Protein AF-A0A5C4VZ49-F1 (afdb_monomer_lite)

Radius of gyration: 21.45 Å; chains: 1; bounding box: 49×38×71 Å

pLDDT: mean 89.93, std 11.18, range [41.44, 98.06]

Sequence (184 aa):
MAEVAPAAPRGTGVGQLAARGAAAVPFAAVAASATVGTTAYRVREAQASHWLLARLTDDALPFFANAPTLYVRLPDDGPLGLVITAACTSSYVTAGAAAVTALLLLFSRLSVGRLLAAGTVVIVGFALINVLRVVGIALATIRWDVDPGYDAAHEWGGTYVTMIAASVAAVAYLRIAGFRRERG

Foldseek 3Di:
DDPPPDDPPPDPDPVLLVVLLVLLVVLQVLLVCLVPVVQLQLLVLLVLLLVVLVVVDPQFDDRDSRFSWTWGQAPPPGIDIDHCDPLLGCSNVLNVLSVVLSCCSNPPPFDSVLSSVLSVCLNVLSSVLSSVLVNCLVVQCNVVNCVPRNVCSVPPVVVVSVVVSVVVSVVSSCVSSPVDDDDD

Secondary structure (DSSP, 8-state):
----PPPPP----HHHHHHHHHHHHHHHHHHHHHHH-HHHHHHHHHHHHHHHHHHH-TTBPPP-TT-SEEEEEETTTEEEEEE--TTS-SHHHHHHHHHHHHHHHHH--S-HHHHHHHHHHHHHHHHHHHHHHHHHHHHHHHHHIIIIIIHIIIIIIHHHHHHHHHHHHHHHHHHHHT------

InterPro domains:
  IPR026392 Exosortase/Archaeosortase domain [TIGR04178] (84-176)

Structure (mmCIF, N/CA/C/O backbone):
data_AF-A0A5C4VZ49-F1
#
_entry.id   AF-A0A5C4VZ49-F1
#
loop_
_atom_site.group_PDB
_atom_site.id
_atom_site.type_symbol
_atom_site.label_atom_id
_atom_site.label_alt_id
_atom_site.label_comp_id
_atom_site.label_asym_id
_atom_site.label_entity_id
_atom_site.label_seq_id
_atom_site.pdbx_PDB_ins_code
_atom_site.Cartn_x
_atom_site.Cartn_y
_atom_site.Cartn_z
_atom_site.occupancy
_atom_site.B_iso_or_equiv
_atom_site.auth_seq_id
_atom_site.auth_comp_id
_atom_site.auth_asym_id
_atom_site.auth_atom_id
_atom_site.pdbx_PDB_model_num
ATOM 1 N N . MET A 1 1 ? -27.033 -24.960 44.943 1.00 54.50 1 MET A N 1
ATOM 2 C CA . MET A 1 1 ? -27.329 -23.780 44.103 1.00 54.50 1 MET A CA 1
ATOM 3 C C . MET A 1 1 ? -26.115 -22.874 44.192 1.00 54.50 1 MET A C 1
ATOM 5 O O . MET A 1 1 ? -25.842 -22.386 45.276 1.00 54.50 1 MET A O 1
ATOM 9 N N . ALA A 1 2 ? -25.313 -22.783 43.128 1.00 54.72 2 ALA A N 1
ATOM 10 C CA . ALA A 1 2 ? -24.127 -21.930 43.119 1.00 54.72 2 ALA A CA 1
ATOM 11 C C . ALA A 1 2 ? -24.555 -20.498 42.780 1.00 54.72 2 ALA A C 1
ATOM 13 O O . ALA A 1 2 ? -25.179 -20.265 41.745 1.00 54.72 2 ALA A O 1
ATOM 14 N N . GLU A 1 3 ? -24.262 -19.575 43.686 1.00 61.69 3 GLU A N 1
ATOM 15 C CA . GLU A 1 3 ? -24.498 -18.145 43.538 1.00 61.69 3 GLU A CA 1
ATOM 16 C C . GLU A 1 3 ? -23.636 -17.618 42.384 1.00 61.69 3 GLU A C 1
ATOM 18 O O . GLU A 1 3 ? -22.406 -17.587 42.453 1.00 61.69 3 GLU A O 1
ATOM 23 N N . VAL A 1 4 ? -24.284 -17.285 41.267 1.00 64.38 4 VAL A N 1
ATOM 24 C CA . VAL A 1 4 ? -23.627 -16.669 40.114 1.00 64.38 4 VAL A CA 1
ATOM 25 C C . VAL A 1 4 ? -23.307 -15.233 40.505 1.00 64.38 4 VAL A C 1
ATOM 27 O O . VAL A 1 4 ? -24.187 -14.373 40.500 1.00 64.38 4 VAL A O 1
ATOM 30 N N . ALA A 1 5 ? -22.051 -14.986 40.875 1.00 62.53 5 ALA A N 1
ATOM 31 C CA . ALA A 1 5 ? -21.573 -13.646 41.176 1.00 62.53 5 ALA A CA 1
ATOM 32 C C . ALA A 1 5 ? -21.859 -12.706 39.983 1.00 62.53 5 ALA A C 1
ATOM 34 O O . ALA A 1 5 ? -21.576 -13.070 38.834 1.00 62.53 5 ALA A O 1
ATOM 35 N N . PRO A 1 6 ? -22.415 -11.505 40.220 1.00 60.94 6 PRO A N 1
ATOM 36 C CA . PRO A 1 6 ? -22.729 -10.568 39.154 1.00 60.94 6 PRO A CA 1
ATOM 37 C C . PRO A 1 6 ? -21.447 -10.161 38.424 1.00 60.94 6 PRO A C 1
ATOM 39 O O . PRO A 1 6 ? -20.465 -9.733 39.034 1.00 60.94 6 PRO A O 1
ATOM 42 N N . ALA A 1 7 ? -21.452 -10.311 37.098 1.00 58.94 7 ALA A N 1
ATOM 43 C CA . ALA A 1 7 ? -20.349 -9.886 36.250 1.00 58.94 7 ALA A CA 1
ATOM 44 C C . ALA A 1 7 ? -20.077 -8.392 36.477 1.00 58.94 7 ALA A C 1
ATOM 46 O O . ALA A 1 7 ? -20.965 -7.560 36.281 1.00 58.94 7 ALA A O 1
ATOM 47 N N . ALA A 1 8 ? -18.851 -8.062 36.893 1.00 51.97 8 ALA A N 1
ATOM 48 C CA . ALA A 1 8 ? -18.442 -6.689 37.151 1.00 51.97 8 ALA A CA 1
ATOM 49 C C . ALA A 1 8 ? -18.766 -5.786 35.942 1.00 51.97 8 ALA A C 1
ATOM 51 O O . ALA A 1 8 ? -18.519 -6.184 34.793 1.00 51.97 8 ALA A O 1
ATOM 52 N N . PRO A 1 9 ? -19.305 -4.574 36.165 1.00 53.66 9 PRO A N 1
ATOM 53 C CA . PRO A 1 9 ? -19.624 -3.654 35.086 1.00 53.66 9 PRO A CA 1
ATOM 54 C C . PRO A 1 9 ? -18.346 -3.343 34.303 1.00 53.66 9 PRO A C 1
ATOM 56 O O . PRO A 1 9 ? -17.372 -2.824 34.846 1.00 53.66 9 PRO A O 1
ATOM 59 N N . ARG A 1 10 ? -18.331 -3.681 33.007 1.00 60.72 10 ARG A N 1
ATOM 60 C CA . ARG A 1 10 ? -17.258 -3.270 32.093 1.00 60.72 10 ARG A CA 1
ATOM 61 C C . ARG A 1 10 ? -17.311 -1.750 31.999 1.00 60.72 10 ARG A C 1
ATOM 63 O O . ARG A 1 10 ? -18.168 -1.214 31.303 1.00 60.72 10 ARG A O 1
ATOM 70 N N . GLY A 1 11 ? -16.451 -1.082 32.762 1.00 52.97 11 GLY A N 1
ATOM 71 C CA . GLY A 1 11 ? -16.488 0.361 32.942 1.00 52.97 11 GLY A CA 1
ATOM 72 C C . GLY A 1 11 ? -16.417 1.099 31.612 1.00 52.97 11 GLY A C 1
ATOM 73 O O . GLY A 1 11 ? -15.367 1.141 30.982 1.0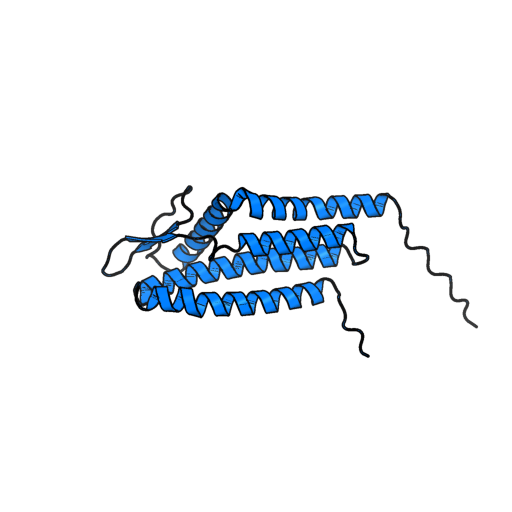0 52.97 11 GLY A O 1
ATOM 74 N N . THR A 1 12 ? -17.518 1.737 31.225 1.00 60.75 12 THR A N 1
ATOM 75 C CA . THR A 1 12 ? -17.599 2.739 30.154 1.00 60.75 12 THR A CA 1
ATOM 76 C C . THR A 1 12 ? -16.990 4.063 30.628 1.00 60.75 12 THR A C 1
ATOM 78 O O . THR A 1 12 ? -17.625 5.114 30.580 1.00 60.75 12 THR A O 1
ATOM 81 N N . GLY A 1 13 ? -15.782 4.006 31.190 1.00 73.75 13 GLY A N 1
ATOM 82 C CA . GLY A 1 13 ? -15.109 5.162 31.766 1.00 73.75 13 GLY A CA 1
ATOM 83 C C . GLY A 1 13 ? -14.518 6.057 30.682 1.00 73.75 13 GLY A C 1
ATOM 84 O O . GLY A 1 13 ? -14.045 5.571 29.654 1.00 73.75 13 GLY A O 1
ATOM 85 N N . VAL A 1 14 ? -14.466 7.363 30.947 1.00 76.62 14 VAL A N 1
ATOM 86 C CA . VAL A 1 14 ? -13.774 8.365 30.112 1.00 76.62 14 VAL A CA 1
ATOM 87 C C . VAL A 1 14 ? -12.357 7.908 29.724 1.00 76.62 14 VAL A C 1
ATOM 89 O O . VAL A 1 14 ? -11.931 8.120 28.592 1.00 76.62 14 VAL A O 1
ATOM 92 N N . GLY A 1 15 ? -11.660 7.182 30.608 1.00 81.25 15 GLY A N 1
ATOM 93 C CA . GLY A 1 15 ? -10.347 6.594 30.320 1.00 81.25 15 GLY A CA 1
ATOM 94 C C . GLY A 1 15 ? -10.341 5.555 29.189 1.00 81.25 15 GLY A C 1
ATOM 95 O O . GLY A 1 15 ? -9.395 5.509 28.407 1.00 81.25 15 GLY A O 1
ATOM 96 N N . GLN A 1 16 ? -11.405 4.759 29.033 1.00 83.31 16 GLN A N 1
ATOM 97 C CA . GLN A 1 16 ? -11.514 3.800 27.930 1.00 83.31 16 GLN A CA 1
ATOM 98 C C . GLN A 1 16 ? -11.736 4.517 26.593 1.00 83.31 16 GLN A C 1
ATOM 100 O O . GLN A 1 16 ? -11.149 4.126 25.586 1.00 83.31 16 GLN A O 1
ATOM 105 N N . LEU A 1 17 ? -12.546 5.578 26.582 1.00 85.06 17 LEU A N 1
ATOM 106 C CA . LEU A 1 17 ? -12.742 6.413 25.395 1.00 85.06 17 LEU A CA 1
ATOM 107 C C . LEU A 1 17 ? -11.447 7.133 25.003 1.00 85.06 17 LEU A C 1
ATOM 109 O O . LEU A 1 17 ? -11.073 7.102 23.834 1.00 85.06 17 LEU A O 1
ATOM 113 N N . ALA A 1 18 ? -10.720 7.693 25.975 1.00 88.94 18 ALA A N 1
ATOM 114 C CA . ALA A 1 18 ? -9.428 8.335 25.741 1.00 88.94 18 ALA A CA 1
ATOM 115 C C . ALA A 1 18 ? -8.396 7.358 25.151 1.00 88.94 18 ALA A C 1
ATOM 117 O O . ALA A 1 18 ? -7.750 7.675 24.153 1.00 88.94 18 ALA A O 1
ATOM 118 N N . ALA A 1 19 ? -8.289 6.142 25.698 1.00 90.06 19 ALA A N 1
ATOM 119 C CA . ALA A 1 19 ? -7.375 5.119 25.186 1.00 90.06 19 ALA A CA 1
ATOM 120 C C . ALA A 1 19 ? -7.726 4.676 23.754 1.00 90.06 19 ALA A C 1
ATOM 122 O O . ALA A 1 19 ? -6.840 4.505 22.915 1.00 90.06 19 ALA A O 1
ATOM 123 N N . ARG A 1 20 ? -9.020 4.518 23.446 1.00 93.75 20 ARG A N 1
ATOM 124 C CA . ARG A 1 20 ? -9.491 4.177 22.093 1.00 93.75 20 ARG A CA 1
ATOM 125 C C . ARG A 1 20 ? -9.254 5.314 21.103 1.00 93.75 20 ARG A C 1
ATOM 127 O O . ARG A 1 20 ? -8.813 5.052 19.988 1.00 93.75 20 ARG A O 1
ATOM 134 N N . GLY A 1 21 ? -9.487 6.556 21.524 1.00 94.06 21 GLY A N 1
ATOM 135 C CA . GLY A 1 21 ? -9.162 7.752 20.751 1.00 94.06 21 GLY A CA 1
ATOM 136 C C . GLY A 1 21 ? -7.676 7.817 20.414 1.00 94.06 21 GLY A C 1
ATOM 137 O O . GLY A 1 21 ? -7.323 7.903 19.242 1.00 94.06 21 GLY A O 1
ATOM 138 N N . ALA A 1 22 ? -6.807 7.661 21.415 1.00 94.75 22 ALA A N 1
ATOM 139 C CA . ALA A 1 22 ? -5.358 7.631 21.221 1.00 94.75 22 ALA A CA 1
ATOM 140 C C . ALA A 1 22 ? -4.918 6.519 20.251 1.00 94.75 22 ALA A C 1
ATOM 142 O O . ALA A 1 22 ? -4.084 6.757 19.381 1.00 94.75 22 ALA A O 1
ATOM 143 N N . ALA A 1 23 ? -5.519 5.328 20.338 1.00 95.50 23 ALA A N 1
ATOM 144 C CA . ALA A 1 23 ? -5.249 4.225 19.415 1.00 95.50 23 ALA A CA 1
ATOM 145 C C . ALA A 1 23 ? -5.738 4.491 17.976 1.00 95.50 23 ALA A C 1
ATOM 147 O O . ALA A 1 23 ? -5.165 3.953 17.029 1.00 95.50 23 ALA A O 1
ATOM 148 N N . ALA A 1 24 ? -6.782 5.306 17.790 1.00 96.50 24 ALA A N 1
ATOM 149 C CA . ALA A 1 24 ? -7.330 5.646 16.476 1.00 96.50 24 ALA A CA 1
ATOM 150 C C . ALA A 1 24 ? -6.502 6.707 15.732 1.00 96.50 24 ALA A C 1
ATOM 152 O O . ALA A 1 24 ? -6.429 6.661 14.504 1.00 96.50 24 ALA A O 1
ATOM 153 N N . VAL A 1 25 ? -5.848 7.626 16.455 1.00 97.62 25 VAL A N 1
ATOM 154 C CA . VAL A 1 25 ? -5.007 8.701 15.889 1.00 97.62 25 VAL A CA 1
ATOM 155 C C . VAL A 1 25 ? -4.002 8.209 14.836 1.00 97.62 25 VAL A C 1
ATOM 157 O O . VAL A 1 25 ? -4.014 8.767 13.738 1.00 97.62 25 VAL A O 1
ATOM 160 N N . PRO A 1 26 ? -3.159 7.182 15.079 1.00 97.62 26 PRO A N 1
ATOM 161 C CA . PRO A 1 26 ? -2.199 6.734 14.069 1.00 97.62 26 PRO A CA 1
ATOM 162 C C . PRO A 1 26 ? -2.881 6.232 12.791 1.00 97.62 26 PRO A C 1
ATOM 164 O O . PRO A 1 26 ? -2.423 6.538 11.694 1.00 97.62 26 PRO A O 1
ATOM 167 N N . PHE A 1 27 ? -4.011 5.529 12.902 1.00 97.88 27 PHE A N 1
ATOM 168 C CA . PHE A 1 27 ? -4.767 5.074 11.733 1.00 97.88 27 PHE A CA 1
ATOM 169 C C . PHE A 1 27 ? -5.428 6.237 10.986 1.00 97.88 27 PHE A C 1
ATOM 171 O O . PHE A 1 27 ? -5.393 6.270 9.759 1.00 97.88 27 PHE A O 1
ATOM 178 N N . ALA A 1 28 ? -5.961 7.232 11.696 1.00 97.19 28 ALA A N 1
ATOM 179 C CA . ALA A 1 28 ? -6.484 8.446 11.075 1.00 97.19 28 ALA A CA 1
ATOM 180 C C . ALA A 1 28 ? -5.382 9.225 10.330 1.00 97.19 28 ALA A C 1
ATOM 182 O O . ALA A 1 28 ? -5.593 9.673 9.203 1.00 97.19 28 ALA A O 1
ATOM 183 N N . ALA A 1 29 ? -4.185 9.322 10.913 1.00 96.69 29 ALA A N 1
ATOM 184 C CA . ALA A 1 29 ? -3.029 9.951 10.279 1.00 96.69 29 ALA A CA 1
ATOM 185 C C . ALA A 1 29 ? -2.566 9.185 9.027 1.00 96.69 29 ALA A C 1
ATOM 187 O O . ALA A 1 29 ? -2.290 9.797 7.992 1.00 96.69 29 ALA A O 1
ATOM 188 N N . VAL A 1 30 ? -2.533 7.848 9.074 1.00 96.44 30 VAL A N 1
ATOM 189 C CA . VAL A 1 30 ? -2.255 7.012 7.894 1.00 96.44 30 VAL A CA 1
ATOM 190 C C . VAL A 1 30 ? -3.308 7.245 6.810 1.00 96.44 30 VAL A C 1
ATOM 192 O O . VAL A 1 30 ? -2.941 7.482 5.663 1.00 96.44 30 VAL A O 1
ATOM 195 N N . ALA A 1 31 ? -4.595 7.270 7.162 1.00 96.56 31 ALA A N 1
ATOM 196 C CA . ALA A 1 31 ? -5.669 7.517 6.203 1.00 96.56 31 ALA A CA 1
ATOM 197 C C . ALA A 1 31 ? -5.538 8.884 5.512 1.00 96.56 31 ALA A C 1
ATOM 199 O O . ALA A 1 31 ? -5.586 8.974 4.283 1.00 96.56 31 ALA A O 1
ATOM 200 N N . ALA A 1 32 ? -5.308 9.942 6.293 1.00 95.25 32 ALA A N 1
ATOM 201 C CA . ALA A 1 32 ? -5.123 11.293 5.772 1.00 95.25 32 ALA A CA 1
ATOM 202 C C . ALA A 1 32 ? -3.873 11.398 4.886 1.00 95.25 32 ALA A C 1
ATOM 204 O O . ALA A 1 32 ? -3.942 11.914 3.770 1.00 95.25 32 ALA A O 1
ATOM 205 N N . SER A 1 33 ? -2.738 10.861 5.346 1.00 93.12 33 SER A N 1
ATOM 206 C CA . SER A 1 33 ? -1.477 10.916 4.598 1.00 93.12 33 SER A CA 1
ATOM 207 C C . SER A 1 33 ? -1.532 10.135 3.283 1.00 93.12 33 SER A C 1
ATOM 209 O O . SER A 1 33 ? -1.022 10.624 2.278 1.00 93.12 33 SER A O 1
ATOM 211 N N . ALA A 1 34 ? -2.194 8.976 3.251 1.00 92.62 34 ALA A N 1
ATOM 212 C CA . ALA A 1 34 ? -2.384 8.199 2.029 1.00 92.62 34 ALA A CA 1
ATOM 213 C C . ALA A 1 34 ? -3.331 8.890 1.026 1.00 92.62 34 ALA A C 1
ATOM 215 O O . ALA A 1 34 ? -3.161 8.723 -0.179 1.00 92.62 34 ALA A O 1
ATOM 216 N N . THR A 1 35 ? -4.274 9.709 1.508 1.00 90.75 35 THR A N 1
ATOM 217 C CA . THR A 1 35 ? -5.242 10.438 0.665 1.00 90.75 35 THR A CA 1
ATOM 218 C C . THR A 1 35 ? -4.678 11.743 0.098 1.00 90.75 35 THR A C 1
ATOM 220 O O . THR A 1 35 ? -4.881 12.042 -1.074 1.00 90.75 35 THR A O 1
ATOM 223 N N . VAL A 1 36 ? -3.972 12.537 0.909 1.00 89.00 36 VAL A N 1
ATOM 224 C CA . VAL A 1 36 ? -3.437 13.849 0.490 1.00 89.00 36 VAL A CA 1
ATOM 225 C C . VAL A 1 36 ? -2.050 13.708 -0.139 1.00 89.00 36 VAL A C 1
ATOM 227 O O . VAL A 1 36 ? -1.715 14.388 -1.104 1.00 89.00 36 VAL A O 1
ATOM 230 N N . GLY A 1 37 ? -1.232 12.794 0.381 1.00 85.31 37 GLY A N 1
ATOM 231 C CA . GLY A 1 37 ? 0.146 12.574 -0.044 1.00 85.31 37 GLY A CA 1
ATOM 232 C C . GLY A 1 37 ? 0.295 11.538 -1.154 1.00 85.31 37 GLY A C 1
ATOM 233 O O . GLY A 1 37 ? 1.308 10.846 -1.172 1.00 85.31 37 GLY A O 1
ATOM 234 N N . THR A 1 38 ? -0.673 11.392 -2.065 1.00 87.88 38 THR A N 1
ATOM 235 C CA . THR A 1 38 ? -0.688 10.302 -3.067 1.00 87.88 38 THR A CA 1
ATOM 236 C C . THR A 1 38 ? 0.579 10.250 -3.917 1.00 87.88 38 THR A C 1
ATOM 238 O O . THR A 1 38 ? 1.076 9.168 -4.213 1.00 87.88 38 THR A O 1
ATOM 241 N N . THR A 1 39 ? 1.158 11.390 -4.296 1.00 92.19 39 THR A N 1
ATOM 242 C CA . THR A 1 39 ? 2.443 11.418 -5.017 1.00 92.19 39 THR A CA 1
ATOM 243 C C . THR A 1 39 ? 3.594 10.927 -4.144 1.00 92.19 39 THR A C 1
ATOM 245 O O . THR A 1 39 ? 4.322 10.034 -4.562 1.00 92.19 39 THR A O 1
ATOM 248 N N . ALA A 1 40 ? 3.725 11.428 -2.913 1.00 93.69 40 ALA A N 1
ATOM 249 C CA . ALA A 1 40 ? 4.766 10.977 -1.987 1.00 93.69 40 ALA A CA 1
ATOM 250 C C . ALA A 1 40 ? 4.619 9.486 -1.632 1.00 93.69 40 ALA A C 1
ATOM 252 O O . ALA A 1 40 ? 5.611 8.773 -1.506 1.00 93.69 40 ALA A O 1
ATOM 253 N N . TYR A 1 41 ? 3.383 8.999 -1.509 1.00 95.19 41 TYR A N 1
ATOM 254 C CA . TYR A 1 41 ? 3.084 7.589 -1.287 1.00 95.19 41 TYR A CA 1
ATOM 255 C C . TYR A 1 41 ? 3.566 6.738 -2.470 1.00 95.19 41 TYR A C 1
ATOM 257 O O . TYR A 1 41 ? 4.306 5.779 -2.271 1.00 95.19 41 TYR A O 1
ATOM 265 N N . ARG A 1 42 ? 3.244 7.142 -3.704 1.00 95.50 42 ARG A N 1
ATOM 266 C CA . ARG A 1 42 ? 3.693 6.454 -4.925 1.00 95.50 42 ARG A CA 1
ATOM 267 C C . ARG A 1 42 ? 5.209 6.483 -5.107 1.00 95.50 42 ARG A C 1
ATOM 269 O O . ARG A 1 42 ? 5.775 5.504 -5.572 1.00 95.50 42 ARG A O 1
ATOM 276 N N . VAL A 1 43 ? 5.883 7.558 -4.696 1.00 95.75 43 VAL A N 1
ATOM 277 C CA . VAL A 1 43 ? 7.356 7.616 -4.668 1.00 95.75 43 VAL A CA 1
ATOM 278 C C . VAL A 1 43 ? 7.925 6.560 -3.717 1.00 95.75 43 VAL A C 1
ATOM 280 O O . VAL A 1 43 ? 8.868 5.864 -4.078 1.00 95.75 43 VAL A O 1
ATOM 283 N N . ARG A 1 44 ? 7.331 6.374 -2.531 1.00 95.75 44 ARG A N 1
ATOM 284 C CA . ARG A 1 44 ? 7.752 5.311 -1.599 1.00 95.75 44 ARG A CA 1
ATOM 285 C C . ARG A 1 44 ? 7.474 3.917 -2.152 1.00 95.75 44 ARG A C 1
ATOM 287 O O . ARG A 1 44 ? 8.286 3.020 -1.954 1.00 95.75 44 ARG A O 1
ATOM 294 N N . GLU A 1 45 ? 6.363 3.731 -2.861 1.00 96.38 45 GLU A N 1
ATOM 295 C CA . GLU A 1 45 ? 6.079 2.471 -3.558 1.00 96.38 45 GLU A CA 1
ATOM 296 C C . GLU A 1 45 ? 7.105 2.198 -4.660 1.00 96.38 45 GLU A C 1
ATOM 298 O O . GLU A 1 45 ? 7.611 1.081 -4.745 1.00 96.38 45 GLU A O 1
ATOM 303 N N . ALA A 1 46 ? 7.470 3.210 -5.450 1.00 97.00 46 ALA A N 1
ATOM 304 C CA . ALA A 1 46 ? 8.512 3.100 -6.468 1.00 97.00 46 ALA A CA 1
ATOM 305 C C . ALA A 1 46 ? 9.872 2.780 -5.837 1.00 97.00 46 ALA A C 1
ATOM 307 O O . ALA A 1 46 ? 10.567 1.885 -6.308 1.00 97.00 46 ALA A O 1
ATOM 308 N N . GLN A 1 47 ? 10.213 3.431 -4.723 1.00 97.19 47 GLN A N 1
ATOM 309 C CA . GLN A 1 47 ? 11.440 3.168 -3.974 1.00 97.19 47 GLN A CA 1
ATOM 310 C C . GLN A 1 47 ? 11.489 1.730 -3.440 1.00 97.19 47 GLN A C 1
ATOM 312 O O . GLN A 1 47 ? 12.498 1.046 -3.604 1.00 97.19 47 GLN A O 1
ATOM 317 N N . ALA A 1 48 ? 10.408 1.258 -2.814 1.00 97.31 48 ALA A N 1
ATOM 318 C CA . ALA A 1 48 ? 10.317 -0.102 -2.285 1.00 97.31 48 ALA A CA 1
ATOM 319 C C . ALA A 1 48 ? 10.361 -1.154 -3.405 1.00 97.31 48 ALA A C 1
ATOM 321 O O . ALA A 1 48 ? 11.045 -2.169 -3.276 1.00 97.31 48 ALA A O 1
ATOM 322 N N . SER A 1 49 ? 9.682 -0.882 -4.521 1.00 97.44 49 SER A N 1
ATOM 323 C CA . SER A 1 49 ? 9.682 -1.749 -5.702 1.00 97.44 49 SER A CA 1
ATOM 324 C C . SER A 1 49 ? 11.057 -1.805 -6.354 1.00 97.44 49 SER A C 1
ATOM 326 O O . SER A 1 49 ? 11.530 -2.892 -6.656 1.00 97.44 49 SER A O 1
ATOM 328 N N . HIS A 1 50 ? 11.746 -0.670 -6.490 1.00 97.31 50 HIS A N 1
ATOM 329 C CA . HIS A 1 50 ? 13.127 -0.629 -6.969 1.00 97.31 50 HIS A CA 1
ATOM 330 C C . HIS A 1 50 ? 14.067 -1.412 -6.050 1.00 97.31 50 HIS A C 1
ATOM 332 O O . HIS A 1 50 ? 14.834 -2.242 -6.527 1.00 97.31 50 HIS A O 1
ATOM 338 N N . TRP A 1 51 ? 13.983 -1.197 -4.732 1.00 97.38 51 TRP A N 1
ATOM 339 C CA . TRP A 1 51 ? 14.810 -1.910 -3.754 1.00 97.38 51 TRP A CA 1
ATOM 340 C C . TRP A 1 51 ? 14.662 -3.432 -3.865 1.00 97.38 51 TRP A C 1
ATOM 342 O O . TRP A 1 51 ? 15.647 -4.158 -3.705 1.00 97.38 51 TRP A O 1
ATOM 352 N N . LEU A 1 52 ? 13.443 -3.913 -4.128 1.00 98.00 52 LEU A N 1
ATOM 353 C CA . LEU A 1 52 ? 13.179 -5.331 -4.333 1.00 98.00 52 LEU A CA 1
ATOM 354 C C . LEU A 1 52 ? 13.655 -5.791 -5.715 1.00 98.00 52 LEU A C 1
ATOM 356 O O . LEU A 1 52 ? 14.350 -6.797 -5.800 1.00 98.00 52 LEU A O 1
ATOM 360 N N . LEU A 1 53 ? 13.338 -5.053 -6.779 1.00 97.69 53 LEU A N 1
ATOM 361 C CA . LEU A 1 53 ? 13.729 -5.400 -8.145 1.00 97.69 53 LEU A CA 1
ATOM 362 C C . LEU A 1 53 ? 15.252 -5.511 -8.291 1.00 97.69 53 LEU A C 1
ATOM 364 O O . LEU A 1 53 ? 15.728 -6.497 -8.839 1.00 97.69 53 LEU A O 1
ATOM 368 N N . ALA A 1 54 ? 16.011 -4.572 -7.722 1.00 97.06 54 ALA A N 1
ATOM 369 C CA . ALA A 1 54 ? 17.477 -4.564 -7.750 1.00 97.06 54 ALA A CA 1
ATOM 370 C C . ALA A 1 54 ? 18.130 -5.751 -7.013 1.00 97.06 54 ALA A C 1
ATOM 372 O O . ALA A 1 54 ? 19.338 -5.936 -7.086 1.00 97.06 54 ALA A O 1
ATOM 373 N N . ARG A 1 55 ? 17.354 -6.548 -6.265 1.00 97.62 55 ARG A N 1
ATOM 374 C CA . ARG A 1 55 ? 17.808 -7.823 -5.678 1.00 97.62 55 ARG A CA 1
ATOM 375 C C . ARG A 1 55 ? 17.479 -9.031 -6.543 1.00 97.62 55 ARG A C 1
ATOM 377 O O . ARG A 1 55 ? 18.014 -10.105 -6.296 1.00 97.62 55 ARG A O 1
ATOM 384 N N . LEU A 1 56 ? 16.544 -8.874 -7.472 1.00 97.31 56 LEU A N 1
ATOM 385 C CA . LEU A 1 56 ? 16.031 -9.945 -8.317 1.00 97.31 56 LEU A CA 1
ATOM 386 C C . LEU A 1 56 ? 16.652 -9.918 -9.715 1.00 97.31 56 LEU A C 1
ATOM 388 O O . LEU A 1 56 ? 16.684 -10.957 -10.366 1.00 97.31 56 LEU A O 1
ATOM 392 N N . THR A 1 57 ? 17.122 -8.757 -10.176 1.00 96.19 57 THR A N 1
ATOM 393 C CA . THR A 1 57 ? 17.759 -8.586 -11.484 1.00 96.19 57 THR A CA 1
ATOM 394 C C . THR A 1 57 ? 18.776 -7.439 -11.477 1.00 96.19 57 THR A C 1
ATOM 396 O O . THR A 1 57 ? 18.612 -6.458 -10.747 1.00 96.19 57 THR A O 1
ATOM 399 N N . ASP A 1 58 ? 19.783 -7.550 -12.345 1.00 95.19 58 ASP A N 1
ATOM 400 C CA . ASP A 1 58 ? 20.753 -6.497 -12.665 1.00 95.19 58 ASP A CA 1
ATOM 401 C C . ASP A 1 58 ? 20.193 -5.453 -13.656 1.00 95.19 58 ASP A C 1
ATOM 403 O O . ASP A 1 58 ? 20.798 -4.403 -13.876 1.00 95.19 58 ASP A O 1
ATOM 407 N N . ASP A 1 59 ? 19.005 -5.697 -14.223 1.00 95.44 59 ASP A N 1
ATOM 408 C CA . ASP A 1 59 ? 18.325 -4.783 -15.152 1.00 95.44 59 ASP A CA 1
ATOM 409 C C . ASP A 1 59 ? 17.654 -3.593 -14.448 1.00 95.44 59 ASP A C 1
ATOM 411 O O . ASP A 1 59 ? 17.117 -2.691 -15.098 1.00 95.44 59 ASP A O 1
ATOM 415 N N . ALA A 1 60 ? 17.666 -3.561 -13.112 1.00 94.94 60 ALA A N 1
ATOM 416 C CA . ALA A 1 60 ? 17.148 -2.442 -12.338 1.00 94.94 60 ALA A CA 1
ATOM 417 C C . ALA A 1 60 ? 18.056 -1.210 -12.497 1.00 94.94 60 ALA A C 1
ATOM 419 O O . ALA A 1 60 ? 19.198 -1.189 -12.038 1.00 94.94 60 ALA A O 1
ATOM 420 N N . LEU A 1 61 ? 17.533 -0.142 -13.101 1.00 94.88 61 LEU A N 1
ATOM 421 C CA . LEU A 1 61 ? 18.258 1.122 -13.232 1.00 94.88 61 LEU A CA 1
ATOM 422 C C . LEU A 1 61 ? 18.129 1.970 -11.956 1.00 94.88 61 LEU A C 1
ATOM 424 O O . LEU A 1 61 ? 17.197 1.759 -11.174 1.00 94.88 61 LEU A O 1
ATOM 428 N N . PRO A 1 62 ? 19.037 2.944 -11.729 1.00 93.00 62 PRO A N 1
ATOM 429 C CA . PRO A 1 62 ? 19.020 3.778 -10.532 1.00 93.00 62 PRO A CA 1
ATOM 430 C C . PRO A 1 62 ? 17.662 4.433 -10.255 1.00 93.00 62 PRO A C 1
ATOM 432 O O . PRO A 1 62 ? 16.991 4.938 -11.155 1.00 93.00 62 PRO A O 1
ATOM 435 N N . PHE A 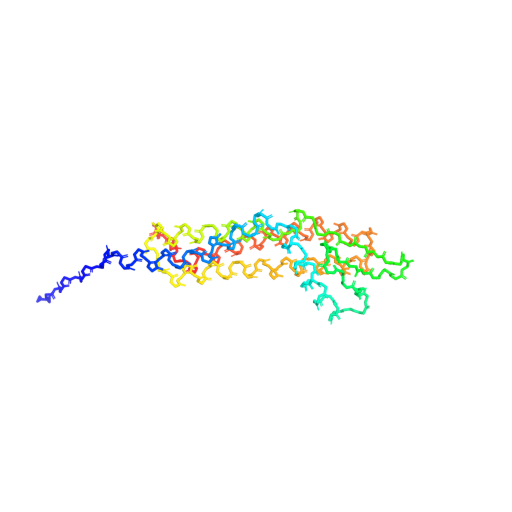1 63 ? 17.280 4.462 -8.979 1.00 91.44 63 PHE A N 1
ATOM 436 C CA . PHE A 1 63 ? 16.073 5.145 -8.530 1.00 91.44 63 PHE A CA 1
ATOM 437 C C . PHE A 1 63 ? 16.274 6.661 -8.423 1.00 91.44 63 PHE A C 1
ATOM 439 O O . PHE A 1 63 ? 17.246 7.135 -7.833 1.00 91.44 63 PHE A O 1
ATOM 446 N N . PHE A 1 64 ? 15.296 7.425 -8.914 1.00 90.69 64 PHE A N 1
ATOM 447 C CA . PHE A 1 64 ? 15.261 8.880 -8.792 1.00 90.69 64 PHE A CA 1
ATOM 448 C C . PHE A 1 64 ? 14.258 9.290 -7.711 1.00 90.69 64 PHE A C 1
ATOM 450 O O . PHE A 1 64 ? 13.051 9.128 -7.876 1.00 90.69 64 PHE A O 1
ATOM 457 N N . ALA A 1 65 ? 14.763 9.869 -6.617 1.00 82.44 65 ALA A N 1
ATOM 458 C CA . ALA A 1 65 ? 14.033 10.074 -5.359 1.00 82.44 65 ALA A CA 1
ATOM 459 C C . ALA A 1 65 ? 12.736 10.904 -5.439 1.00 82.44 65 ALA A C 1
ATOM 461 O O . ALA A 1 65 ? 11.955 10.892 -4.493 1.00 82.44 65 ALA A O 1
ATOM 462 N N . ASN A 1 66 ? 12.490 11.601 -6.549 1.00 86.31 66 ASN A N 1
ATOM 463 C CA . ASN A 1 66 ? 11.342 12.494 -6.723 1.00 86.31 66 ASN A CA 1
ATOM 464 C C . ASN A 1 66 ? 10.352 12.024 -7.800 1.00 86.31 66 ASN A C 1
ATOM 466 O O . ASN A 1 66 ? 9.414 12.753 -8.117 1.00 86.31 66 ASN A O 1
ATOM 470 N N . ALA A 1 67 ? 10.540 10.829 -8.365 1.00 90.12 67 ALA A N 1
ATOM 471 C CA . ALA A 1 67 ? 9.673 10.292 -9.407 1.00 90.12 67 ALA A CA 1
ATOM 472 C C . ALA A 1 67 ? 8.959 9.021 -8.915 1.00 90.12 67 ALA A C 1
ATOM 474 O O . ALA A 1 67 ? 9.617 8.104 -8.421 1.00 90.12 67 ALA A O 1
ATOM 475 N N . PRO A 1 68 ? 7.626 8.908 -9.070 1.00 95.25 68 PRO A N 1
ATOM 476 C CA . PRO A 1 68 ? 6.903 7.659 -8.843 1.00 95.25 68 PRO A CA 1
ATOM 477 C C . PRO A 1 68 ? 7.119 6.697 -10.024 1.00 95.25 68 PRO A C 1
ATOM 479 O O . PRO A 1 68 ? 6.160 6.179 -10.584 1.00 95.25 68 PRO A O 1
ATOM 482 N N . THR A 1 69 ? 8.370 6.503 -10.438 1.00 96.25 69 THR A N 1
ATOM 483 C CA . THR A 1 69 ? 8.743 5.783 -11.657 1.00 96.25 69 THR A CA 1
ATOM 484 C C . THR A 1 69 ? 9.812 4.754 -11.333 1.00 96.25 69 THR A C 1
ATOM 486 O O . THR A 1 69 ? 10.799 5.057 -10.662 1.00 96.25 69 THR A O 1
ATOM 489 N N . LEU A 1 70 ? 9.613 3.538 -11.826 1.00 95.31 70 LEU A N 1
ATOM 490 C CA . LEU A 1 70 ? 10.581 2.456 -11.766 1.00 95.31 70 LEU A CA 1
ATOM 491 C C . LEU A 1 70 ? 11.295 2.364 -13.116 1.00 95.31 70 LEU A C 1
ATOM 493 O O . LEU A 1 70 ? 10.642 2.166 -14.135 1.00 95.31 70 LEU A O 1
ATOM 497 N N . TYR A 1 71 ? 12.615 2.529 -13.125 1.00 95.62 71 TYR A N 1
ATOM 498 C CA . TYR A 1 71 ? 13.409 2.468 -14.351 1.00 95.62 71 TYR A CA 1
ATOM 499 C C . TYR A 1 71 ? 14.060 1.094 -14.501 1.00 95.62 71 TYR A C 1
ATOM 501 O O . TYR A 1 71 ? 14.657 0.580 -13.552 1.00 95.62 71 TYR A O 1
ATOM 509 N N . VAL A 1 72 ? 13.960 0.517 -15.693 1.00 95.56 72 VAL A N 1
ATOM 510 C CA . VAL A 1 72 ? 14.522 -0.795 -16.037 1.00 95.56 72 VAL A CA 1
ATOM 511 C C . VAL A 1 72 ? 15.242 -0.736 -17.375 1.00 95.56 72 VAL A C 1
ATOM 513 O O . VAL A 1 72 ? 14.926 0.104 -18.217 1.00 95.56 72 VAL A O 1
ATOM 516 N N . ARG A 1 73 ? 16.227 -1.607 -17.570 1.00 95.19 73 ARG A N 1
ATOM 517 C CA . ARG A 1 73 ? 16.876 -1.823 -18.861 1.00 95.19 73 ARG A CA 1
ATOM 518 C C . ARG A 1 73 ? 16.123 -2.913 -19.615 1.00 95.19 73 ARG A C 1
ATOM 520 O O . ARG A 1 73 ? 15.963 -4.011 -19.096 1.00 95.19 73 ARG A O 1
ATOM 527 N N . LEU A 1 74 ? 15.688 -2.607 -20.830 1.00 92.81 74 LEU A N 1
ATOM 528 C CA . LEU A 1 74 ? 15.237 -3.617 -21.776 1.00 92.81 74 LEU A CA 1
ATOM 529 C C . LEU A 1 74 ? 16.448 -4.174 -22.536 1.00 92.81 74 LEU A C 1
ATOM 531 O O . LEU A 1 74 ? 17.361 -3.395 -22.840 1.00 92.81 74 LEU A O 1
ATOM 535 N N . PRO A 1 75 ? 16.482 -5.486 -22.835 1.00 85.56 75 PRO A N 1
ATOM 536 C CA . PRO A 1 75 ? 17.583 -6.100 -23.575 1.00 85.56 75 PRO A CA 1
ATOM 537 C C . PRO A 1 75 ? 17.875 -5.414 -24.917 1.00 85.56 75 PRO A C 1
ATOM 539 O O . PRO A 1 75 ? 19.045 -5.185 -25.224 1.00 85.56 75 PRO A O 1
ATOM 542 N N . ASP A 1 76 ? 16.826 -5.024 -25.651 1.00 83.62 76 ASP A N 1
ATOM 543 C CA . ASP A 1 76 ? 16.938 -4.552 -27.037 1.00 83.62 76 ASP A CA 1
ATOM 544 C C . ASP A 1 76 ? 16.567 -3.062 -27.234 1.00 83.62 76 ASP A C 1
ATOM 546 O O . ASP A 1 76 ? 17.063 -2.430 -28.166 1.00 83.62 76 ASP A O 1
ATOM 550 N N . ASP A 1 77 ? 15.799 -2.452 -26.318 1.00 78.69 77 ASP A N 1
ATOM 551 C CA . ASP A 1 77 ? 15.202 -1.110 -26.512 1.00 78.69 77 ASP A CA 1
ATOM 552 C C . ASP A 1 77 ? 15.727 -0.016 -25.565 1.00 78.69 77 ASP A C 1
ATOM 554 O O . ASP A 1 77 ? 15.266 1.130 -25.571 1.00 78.69 77 ASP A O 1
ATOM 558 N N . GLY A 1 78 ? 16.727 -0.336 -24.740 1.00 87.69 78 GLY A N 1
ATOM 559 C CA . GLY A 1 78 ? 17.330 0.624 -23.816 1.00 87.69 78 GLY A CA 1
ATOM 560 C C . GLY A 1 78 ? 16.485 0.882 -22.555 1.00 87.69 78 GLY A C 1
ATOM 561 O O . GLY A 1 78 ? 15.809 -0.021 -22.063 1.00 87.69 78 GLY A O 1
ATOM 562 N N . PRO A 1 79 ? 16.602 2.061 -21.914 1.00 93.56 79 PRO A N 1
ATOM 563 C CA . PRO A 1 79 ? 15.950 2.318 -20.632 1.00 93.56 79 PRO A CA 1
ATOM 564 C C . PRO A 1 79 ? 14.443 2.583 -20.781 1.00 93.56 79 PRO A C 1
ATOM 566 O O . PRO A 1 79 ? 14.034 3.487 -21.507 1.00 93.56 79 PRO A O 1
ATOM 569 N N . LEU A 1 80 ? 13.628 1.878 -19.994 1.00 94.50 80 LEU A N 1
ATOM 570 C CA . LEU A 1 80 ? 12.180 2.068 -19.885 1.00 94.50 80 LEU A CA 1
ATOM 571 C C . LEU A 1 80 ? 11.798 2.592 -18.493 1.00 94.50 80 LEU A C 1
ATOM 573 O O . LEU A 1 80 ? 12.328 2.138 -17.478 1.00 94.50 80 LEU A O 1
ATOM 577 N N . GLY A 1 81 ? 10.854 3.536 -18.434 1.00 94.38 81 GLY A N 1
ATOM 578 C CA . GLY A 1 81 ? 10.298 4.071 -17.187 1.00 94.38 81 GLY A CA 1
ATOM 579 C C . GLY A 1 81 ? 8.847 3.644 -16.956 1.00 94.38 81 GLY A C 1
ATOM 580 O O . GLY A 1 81 ? 7.947 4.096 -17.659 1.00 94.38 81 GLY A O 1
ATOM 581 N N . LEU A 1 82 ? 8.604 2.839 -15.923 1.00 93.81 82 LEU A N 1
ATOM 582 C CA . LEU A 1 82 ? 7.275 2.391 -15.506 1.00 93.81 82 LEU A CA 1
ATOM 583 C C . LEU A 1 82 ? 6.706 3.336 -14.442 1.00 93.81 82 LEU A C 1
ATOM 585 O O . LEU A 1 82 ? 7.127 3.319 -13.283 1.00 93.81 82 LEU A O 1
ATOM 589 N N . VAL A 1 83 ? 5.752 4.180 -14.834 1.00 95.19 83 VAL A N 1
ATOM 590 C CA . VAL A 1 83 ? 5.140 5.176 -13.940 1.00 95.19 83 VAL A CA 1
ATOM 591 C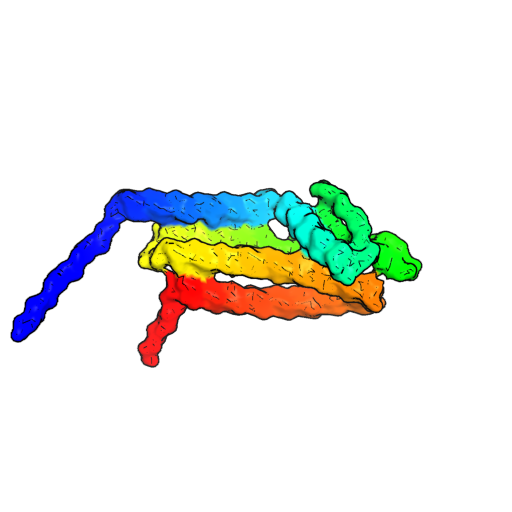 C . VAL A 1 83 ? 4.045 4.536 -13.083 1.00 95.19 83 VAL A C 1
ATOM 593 O O . VAL A 1 83 ? 3.066 3.993 -13.594 1.00 95.19 83 VAL A O 1
ATOM 596 N N . ILE A 1 84 ? 4.154 4.667 -11.761 1.00 94.38 84 ILE A N 1
ATOM 597 C CA . ILE A 1 84 ? 3.106 4.281 -10.814 1.00 94.38 84 ILE A CA 1
ATOM 598 C C . ILE A 1 84 ? 1.995 5.338 -10.853 1.00 94.38 84 ILE A C 1
ATOM 600 O O . ILE A 1 84 ? 2.112 6.455 -10.334 1.00 94.38 84 ILE A O 1
ATOM 604 N N . THR A 1 85 ? 0.881 4.980 -11.485 1.00 92.12 85 THR A N 1
ATOM 605 C CA . THR A 1 85 ? -0.318 5.820 -11.588 1.00 92.12 85 THR A CA 1
ATOM 606 C C . THR A 1 85 ? -1.254 5.628 -10.388 1.00 92.12 85 THR A C 1
ATOM 608 O O . THR A 1 85 ? -1.010 4.808 -9.502 1.00 92.12 85 THR A O 1
ATOM 611 N N . ALA A 1 86 ? -2.356 6.383 -10.358 1.00 88.12 86 ALA A N 1
ATOM 612 C CA . ALA A 1 86 ? -3.415 6.217 -9.362 1.00 88.12 86 ALA A CA 1
ATOM 613 C C . ALA A 1 86 ? -4.099 4.833 -9.422 1.00 88.12 86 ALA A C 1
ATOM 615 O O . ALA A 1 86 ? -4.642 4.383 -8.419 1.00 88.12 86 ALA A O 1
ATOM 616 N N . ALA A 1 87 ? -4.047 4.141 -10.564 1.00 84.38 87 ALA A N 1
ATOM 617 C CA . ALA A 1 87 ? -4.597 2.792 -10.702 1.00 84.38 87 ALA A CA 1
ATOM 618 C C . ALA A 1 87 ? -3.667 1.704 -10.130 1.00 84.38 87 ALA A C 1
ATOM 620 O O . ALA A 1 87 ? -4.124 0.620 -9.784 1.00 84.38 87 ALA A O 1
ATOM 621 N N . CYS A 1 88 ? -2.366 1.994 -10.005 1.00 89.50 88 CYS A N 1
ATOM 622 C CA . CYS A 1 88 ? -1.341 1.034 -9.579 1.00 89.50 88 CYS A CA 1
ATOM 623 C C . CYS A 1 88 ? -0.834 1.252 -8.151 1.00 89.50 88 CYS A C 1
ATOM 625 O O . CYS A 1 88 ? 0.143 0.625 -7.746 1.00 89.50 88 CYS A O 1
ATOM 627 N N . THR A 1 89 ? -1.452 2.162 -7.403 1.00 94.00 89 THR A N 1
ATOM 628 C CA . THR A 1 89 ? -1.053 2.477 -6.032 1.00 94.00 89 THR A CA 1
ATOM 629 C C . THR A 1 89 ? -1.946 1.773 -5.021 1.00 94.00 89 THR A C 1
ATOM 631 O O . THR A 1 89 ? -3.160 1.673 -5.196 1.00 94.00 89 THR A O 1
ATOM 634 N N . SER A 1 90 ? -1.355 1.338 -3.910 1.00 94.62 90 SER A N 1
ATOM 635 C CA . SER A 1 90 ? -2.104 0.834 -2.755 1.00 94.62 90 SER A CA 1
ATOM 636 C C . SER A 1 90 ? -2.680 1.948 -1.874 1.00 94.62 90 SER A C 1
ATOM 638 O O . SER A 1 90 ? -3.374 1.650 -0.902 1.00 94.62 90 SER A O 1
ATOM 640 N N . SER A 1 91 ? -2.423 3.226 -2.190 1.00 95.25 91 SER A N 1
ATOM 641 C CA . SER A 1 91 ? -2.758 4.363 -1.32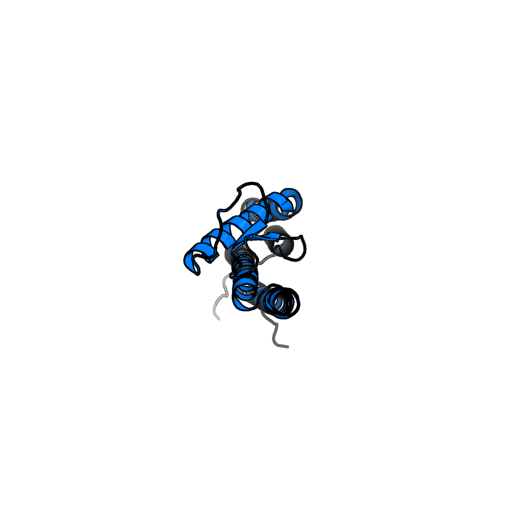2 1.00 95.25 91 SER A CA 1
ATO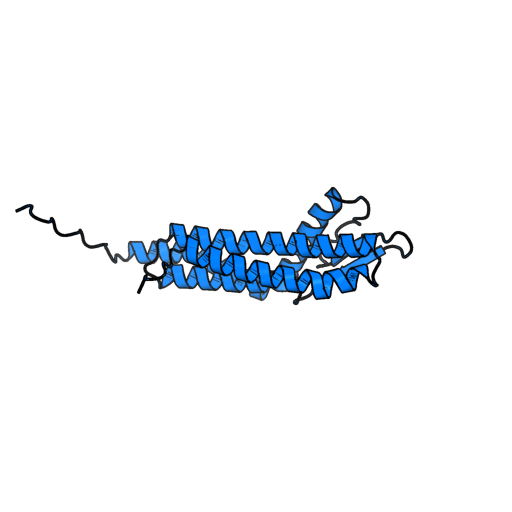M 642 C C . SER A 1 91 ? -4.238 4.414 -0.936 1.00 95.25 91 SER A C 1
ATOM 644 O O . SER A 1 91 ? -4.548 4.591 0.239 1.00 95.25 91 SER A O 1
ATOM 646 N N . TYR A 1 92 ? -5.156 4.179 -1.878 1.00 93.19 92 TYR A N 1
ATOM 647 C CA . TYR A 1 92 ? -6.597 4.208 -1.613 1.00 93.19 92 TYR A CA 1
ATOM 648 C C . TYR A 1 92 ? -7.058 3.064 -0.709 1.00 93.19 92 TYR A C 1
ATOM 650 O O . TYR A 1 92 ? -7.870 3.277 0.192 1.00 93.19 92 TYR A O 1
ATOM 658 N N . VAL A 1 93 ? -6.517 1.858 -0.906 1.00 92.81 93 VAL A N 1
ATOM 659 C CA . VAL A 1 93 ? -6.841 0.701 -0.058 1.00 92.81 93 VAL A CA 1
ATOM 660 C C . VAL A 1 93 ? -6.288 0.910 1.347 1.00 92.81 93 VAL A C 1
ATOM 662 O O . VAL A 1 93 ? -7.011 0.717 2.324 1.00 92.81 93 VAL A O 1
ATOM 665 N N . THR A 1 94 ? -5.044 1.380 1.457 1.00 95.38 94 THR A N 1
ATOM 666 C CA . THR A 1 94 ? -4.429 1.764 2.732 1.00 95.38 94 THR A CA 1
ATOM 667 C C . THR A 1 94 ? -5.251 2.837 3.437 1.00 95.38 94 THR A C 1
ATOM 669 O O . THR A 1 94 ? -5.545 2.695 4.624 1.00 95.38 94 THR A O 1
ATOM 672 N N . ALA A 1 95 ? -5.677 3.877 2.715 1.00 96.06 95 ALA A N 1
ATOM 673 C CA . ALA A 1 95 ? -6.491 4.950 3.266 1.00 96.06 95 ALA A CA 1
ATOM 674 C C . ALA A 1 95 ? -7.834 4.432 3.791 1.00 96.06 95 ALA A C 1
ATOM 676 O O . ALA A 1 95 ? -8.195 4.707 4.936 1.00 96.06 95 ALA A O 1
ATOM 677 N N . GLY A 1 96 ? -8.541 3.631 2.990 1.00 96.12 96 GLY A N 1
ATOM 678 C CA . GLY A 1 96 ? -9.823 3.037 3.363 1.00 96.12 96 GLY A CA 1
ATOM 679 C C . GLY A 1 96 ? -9.712 2.098 4.565 1.00 96.12 96 GLY A C 1
ATOM 680 O O . GLY A 1 96 ? -10.459 2.244 5.532 1.00 96.12 96 GLY A O 1
ATOM 681 N N . ALA A 1 97 ? -8.749 1.173 4.557 1.00 96.31 97 ALA A N 1
ATOM 682 C CA . ALA A 1 97 ? -8.533 0.235 5.659 1.00 96.31 97 ALA A CA 1
ATOM 683 C C . ALA A 1 97 ? -8.155 0.955 6.962 1.00 96.31 97 ALA A C 1
ATOM 685 O O . ALA A 1 97 ? -8.648 0.604 8.042 1.00 96.31 97 ALA A O 1
ATOM 686 N N . ALA A 1 98 ? -7.316 1.988 6.869 1.00 97.94 98 ALA A N 1
ATOM 687 C CA . ALA A 1 98 ? -6.938 2.797 8.015 1.00 97.94 98 ALA A CA 1
ATOM 688 C C . ALA A 1 98 ? -8.129 3.602 8.557 1.00 97.94 98 ALA A C 1
ATOM 690 O O . ALA A 1 98 ? -8.377 3.579 9.763 1.00 97.94 98 ALA A O 1
ATOM 691 N N . ALA A 1 99 ? -8.925 4.220 7.681 1.00 98.06 99 ALA A N 1
ATOM 692 C CA . ALA A 1 99 ? -10.130 4.950 8.065 1.00 98.06 99 ALA A CA 1
ATOM 693 C C . ALA A 1 99 ? -11.155 4.037 8.756 1.00 98.06 99 ALA A C 1
ATOM 695 O O . ALA A 1 99 ? -11.612 4.351 9.854 1.00 98.06 99 ALA A O 1
ATOM 696 N N . VAL A 1 100 ? -11.461 2.871 8.177 1.00 97.75 100 VAL A N 1
ATOM 697 C CA . VAL A 1 100 ? -12.373 1.884 8.782 1.00 97.75 100 VAL A CA 1
ATOM 698 C C . VAL A 1 100 ? -11.866 1.443 10.154 1.00 97.75 100 VAL A C 1
ATOM 700 O O . VAL A 1 100 ? -12.639 1.393 11.109 1.00 97.75 100 VAL A O 1
ATOM 703 N N . THR A 1 101 ? -10.564 1.187 10.292 1.00 98.06 101 THR A N 1
ATOM 704 C CA . THR A 1 101 ? -9.973 0.795 11.579 1.00 98.06 101 THR A CA 1
ATOM 705 C C . THR A 1 101 ? -10.079 1.908 12.617 1.00 98.06 101 THR A C 1
ATOM 707 O O . THR A 1 101 ? -10.483 1.636 13.746 1.00 98.06 101 THR A O 1
ATOM 710 N N . ALA A 1 102 ? -9.787 3.157 12.247 1.00 97.88 102 ALA A N 1
ATOM 711 C CA . ALA A 1 102 ? -9.935 4.309 13.134 1.00 97.88 102 ALA A CA 1
ATOM 712 C C . ALA A 1 102 ? -11.390 4.479 13.601 1.00 97.88 102 ALA A C 1
ATOM 714 O O . ALA A 1 102 ? -11.644 4.619 14.797 1.00 97.88 102 ALA A O 1
ATOM 715 N N . LEU A 1 103 ? -12.357 4.377 12.685 1.00 97.44 103 LEU A N 1
ATOM 716 C CA . LEU A 1 103 ? -13.782 4.459 13.009 1.00 97.44 103 LEU A CA 1
ATOM 717 C C . LEU A 1 103 ? -14.222 3.317 13.935 1.00 97.44 103 LEU A C 1
ATOM 719 O O . LEU A 1 103 ? -14.911 3.554 14.924 1.00 97.44 103 LEU A O 1
ATOM 723 N N . LEU A 1 104 ? -13.793 2.079 13.680 1.00 96.00 104 LEU A N 1
ATOM 724 C CA . LEU A 1 104 ? -14.114 0.947 14.553 1.00 96.00 104 LEU A CA 1
ATOM 725 C C . LEU A 1 104 ? -13.442 1.065 15.925 1.00 96.00 104 LEU A C 1
ATOM 727 O O . LEU A 1 104 ? -14.034 0.666 16.932 1.00 96.00 104 LEU A O 1
ATOM 731 N N . LEU A 1 105 ? -12.235 1.624 16.002 1.00 96.19 105 LEU A N 1
ATOM 732 C CA . LEU A 1 105 ? -11.589 1.914 17.279 1.00 96.19 105 LEU A CA 1
ATOM 733 C C . LEU A 1 105 ? -12.416 2.919 18.084 1.00 96.19 105 LEU A C 1
ATOM 735 O O . LEU A 1 105 ? -12.630 2.679 19.270 1.00 96.19 105 LEU A O 1
ATOM 739 N N . LEU A 1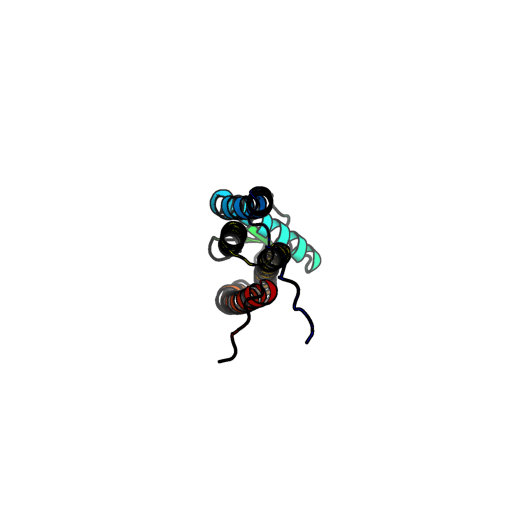 106 ? -12.955 3.960 17.449 1.00 95.50 106 LEU A N 1
ATOM 740 C CA . LEU A 1 106 ? -13.768 4.983 18.111 1.00 95.50 106 LEU A CA 1
ATOM 741 C C . LEU A 1 106 ? -15.169 4.494 18.505 1.00 95.50 106 LEU A C 1
ATOM 743 O O . LEU A 1 106 ? -15.608 4.743 19.625 1.00 95.50 106 LEU A O 1
ATOM 747 N N . PHE A 1 107 ? -15.863 3.791 17.608 1.00 94.81 107 PHE A N 1
ATOM 748 C CA . PHE A 1 107 ? -17.312 3.580 17.726 1.00 94.81 107 PHE A CA 1
ATOM 749 C C . PHE A 1 107 ? -17.732 2.136 18.021 1.00 94.81 107 PHE A C 1
ATOM 751 O O . PHE A 1 107 ? -18.867 1.902 18.436 1.00 94.81 107 PHE A O 1
ATOM 758 N N . SER A 1 108 ? -16.857 1.145 17.825 1.00 90.75 108 SER A N 1
ATOM 759 C CA . SER A 1 108 ? -17.226 -0.257 18.053 1.00 90.75 108 SER A CA 1
ATOM 760 C C . SER A 1 108 ? -16.953 -0.717 19.488 1.00 90.75 108 SER A C 1
ATOM 762 O O . SER A 1 108 ? -16.122 -0.169 20.209 1.00 90.75 108 SER A O 1
ATOM 764 N N . ARG A 1 109 ? -17.608 -1.814 19.885 1.00 89.06 109 ARG A N 1
ATOM 765 C CA . ARG A 1 109 ? -17.333 -2.528 21.146 1.00 89.06 109 ARG A CA 1
ATOM 766 C C . ARG A 1 109 ? -16.266 -3.619 20.997 1.00 89.06 109 ARG A C 1
ATOM 768 O O . ARG A 1 109 ? -16.050 -4.396 21.925 1.00 89.06 109 ARG A O 1
ATOM 775 N N . LEU A 1 110 ? -15.611 -3.704 19.838 1.00 90.94 110 LEU A N 1
ATOM 776 C CA . LEU A 1 110 ? -14.603 -4.726 19.566 1.00 90.94 110 LEU A CA 1
ATOM 777 C C . LEU A 1 110 ? -13.330 -4.481 20.384 1.00 90.94 110 LEU A C 1
ATOM 779 O O . LEU A 1 110 ? -13.063 -3.366 20.851 1.00 90.94 110 LEU A O 1
ATOM 783 N N . SER A 1 111 ? -12.544 -5.545 20.554 1.00 93.38 111 SER A N 1
ATOM 784 C CA . SER A 1 111 ? -11.247 -5.481 21.230 1.00 93.38 111 SER A CA 1
ATOM 785 C C . SER A 1 111 ? -10.281 -4.585 20.454 1.00 93.38 111 SER A C 1
ATOM 787 O O . SER A 1 111 ? -10.067 -4.791 19.260 1.00 93.38 111 SER A O 1
ATOM 789 N N . VAL A 1 112 ? -9.664 -3.628 21.153 1.00 94.88 112 VAL A N 1
ATOM 790 C CA . VAL A 1 112 ? -8.677 -2.699 20.581 1.00 94.88 112 VAL A CA 1
ATOM 791 C C . VAL A 1 112 ? -7.516 -3.466 19.955 1.00 94.88 112 VAL A C 1
ATOM 793 O O . VAL A 1 112 ? -7.222 -3.255 18.786 1.00 94.88 112 VAL A O 1
ATOM 796 N N . GLY A 1 113 ? -6.923 -4.426 20.674 1.00 94.81 113 GLY A N 1
ATOM 797 C CA . GLY A 1 113 ? -5.797 -5.213 20.157 1.00 94.81 113 GLY A CA 1
ATOM 798 C C . GLY A 1 113 ? -6.131 -5.977 18.872 1.00 94.81 113 GLY A C 1
ATOM 799 O O . GLY A 1 113 ? -5.298 -6.073 17.976 1.00 94.81 113 GLY A O 1
ATOM 800 N N . ARG A 1 114 ? -7.376 -6.455 18.735 1.00 96.25 114 ARG A N 1
ATOM 801 C CA . ARG A 1 114 ? -7.840 -7.141 17.519 1.00 96.25 114 ARG A CA 1
ATOM 802 C C . ARG A 1 114 ? -8.005 -6.183 16.344 1.00 96.25 114 ARG A C 1
ATOM 804 O O . ARG A 1 114 ? -7.640 -6.541 15.233 1.00 96.25 114 ARG A O 1
ATOM 811 N N . LEU A 1 115 ? -8.528 -4.982 16.582 1.00 96.94 115 LEU A N 1
ATOM 812 C CA . LEU A 1 115 ? -8.656 -3.953 15.548 1.00 96.94 115 LEU A CA 1
ATOM 813 C C . LEU A 1 115 ? -7.293 -3.427 15.093 1.00 96.94 115 LEU A C 1
ATOM 815 O O . LEU A 1 115 ? -7.076 -3.298 13.893 1.00 96.94 115 LEU A O 1
ATOM 819 N N . LEU A 1 116 ? -6.369 -3.199 16.033 1.00 97.69 116 LEU A N 1
ATOM 820 C CA . LEU A 1 116 ? -4.987 -2.825 15.726 1.00 97.69 116 LEU A CA 1
ATOM 821 C C . LEU A 1 116 ? -4.332 -3.890 14.839 1.00 97.69 116 LEU A C 1
ATOM 823 O O . LEU A 1 116 ? -3.849 -3.571 13.758 1.00 97.69 116 LEU A O 1
ATOM 827 N N . ALA A 1 117 ? -4.399 -5.162 15.246 1.00 97.50 117 ALA A N 1
ATOM 828 C CA . ALA A 1 117 ? -3.853 -6.265 14.462 1.00 97.50 117 ALA A CA 1
ATOM 829 C C . ALA A 1 117 ? -4.506 -6.373 13.074 1.00 97.50 117 ALA A C 1
ATOM 831 O O . ALA A 1 117 ? -3.797 -6.488 12.079 1.00 97.50 117 ALA A O 1
ATOM 832 N N . ALA A 1 118 ? -5.839 -6.297 12.986 1.00 97.25 118 ALA A N 1
ATOM 833 C CA . ALA A 1 118 ? -6.564 -6.391 11.719 1.00 97.25 118 ALA A CA 1
ATOM 834 C C . ALA A 1 118 ? -6.175 -5.262 10.752 1.00 97.25 118 ALA A C 1
ATOM 836 O O . ALA A 1 118 ? -5.844 -5.528 9.597 1.00 97.25 118 ALA A O 1
ATOM 837 N N . GLY A 1 119 ? -6.170 -4.015 11.233 1.00 97.38 119 GLY A N 1
ATOM 838 C CA . GLY A 1 119 ? -5.787 -2.848 10.443 1.00 97.38 119 GLY A CA 1
ATOM 839 C C . GLY A 1 119 ? -4.341 -2.916 9.973 1.00 97.38 119 GLY A C 1
ATOM 840 O O . GLY A 1 119 ? -4.080 -2.743 8.784 1.00 97.38 119 GLY A O 1
ATOM 841 N N . THR A 1 120 ? -3.403 -3.225 10.871 1.00 97.88 120 THR A N 1
ATOM 842 C CA . THR A 1 120 ? -1.982 -3.336 10.522 1.00 97.88 120 THR A CA 1
ATOM 843 C C . THR A 1 120 ? -1.734 -4.449 9.508 1.00 97.88 120 THR A C 1
ATOM 845 O O . THR A 1 120 ? -1.048 -4.208 8.519 1.00 97.88 120 THR A O 1
ATOM 848 N N . VAL A 1 121 ? -2.312 -5.641 9.704 1.00 97.62 121 VAL A N 1
ATOM 849 C CA . VAL A 1 121 ? -2.142 -6.772 8.775 1.00 97.62 121 VAL A CA 1
ATOM 850 C C . VAL A 1 121 ? -2.649 -6.421 7.382 1.00 97.62 121 VAL A C 1
ATOM 852 O O . VAL A 1 121 ? -1.958 -6.698 6.406 1.00 97.62 121 VAL A O 1
ATOM 855 N N . VAL A 1 122 ? -3.818 -5.784 7.272 1.00 96.56 122 VAL A N 1
ATOM 856 C CA . VAL A 1 122 ? -4.360 -5.393 5.965 1.00 96.56 122 VAL A CA 1
ATOM 857 C C . VAL A 1 122 ? -3.508 -4.321 5.303 1.00 96.56 122 VAL A C 1
ATOM 859 O O . VAL A 1 122 ? -3.141 -4.501 4.149 1.00 96.56 122 VAL A O 1
ATOM 862 N N . ILE A 1 123 ? -3.158 -3.243 6.011 1.00 96.75 123 ILE A N 1
ATOM 863 C CA . ILE A 1 123 ? -2.367 -2.138 5.445 1.00 96.75 123 ILE A CA 1
ATOM 864 C C . ILE A 1 123 ? -1.000 -2.638 4.970 1.00 96.75 123 ILE A C 1
ATOM 866 O O . ILE A 1 123 ? -0.614 -2.402 3.827 1.00 96.75 123 ILE A O 1
ATOM 870 N N . VAL A 1 124 ? -0.277 -3.361 5.830 1.00 96.94 124 VAL A N 1
ATOM 871 C CA . VAL A 1 124 ? 1.052 -3.886 5.495 1.00 96.94 124 VAL A CA 1
ATOM 872 C C . VAL A 1 124 ? 0.947 -4.934 4.391 1.00 96.94 124 VAL A C 1
ATOM 874 O O . VAL A 1 124 ? 1.699 -4.875 3.425 1.00 96.94 124 VAL A O 1
ATOM 877 N N . GLY A 1 125 ? -0.008 -5.861 4.489 1.00 96.00 125 GLY A N 1
ATOM 878 C CA . GLY A 1 125 ? -0.211 -6.905 3.488 1.00 96.00 125 GLY A CA 1
ATOM 879 C C . GLY A 1 125 ? -0.502 -6.333 2.103 1.00 96.00 125 GLY A C 1
ATOM 880 O O . GLY A 1 125 ? 0.115 -6.752 1.128 1.00 96.00 125 GLY A O 1
ATOM 881 N N . PHE A 1 126 ? -1.374 -5.329 2.008 1.00 94.06 126 PHE A N 1
ATOM 882 C CA . PHE A 1 126 ? -1.684 -4.685 0.733 1.00 94.06 126 PHE A CA 1
ATOM 883 C C . PHE A 1 126 ? -0.517 -3.896 0.151 1.00 94.06 126 PHE A C 1
ATOM 885 O O . PHE A 1 126 ? -0.283 -3.970 -1.054 1.00 94.06 126 PHE A O 1
ATOM 892 N N . ALA A 1 127 ? 0.232 -3.175 0.988 1.00 95.19 127 ALA A N 1
ATOM 893 C CA . ALA A 1 127 ? 1.436 -2.483 0.542 1.00 95.19 127 ALA A CA 1
ATOM 894 C C . ALA A 1 127 ? 2.461 -3.475 -0.037 1.00 95.19 127 ALA A C 1
ATOM 896 O O . ALA A 1 127 ? 3.007 -3.235 -1.112 1.00 95.19 127 ALA A O 1
ATOM 897 N N . LEU A 1 128 ? 2.667 -4.621 0.624 1.00 96.38 128 LEU A N 1
ATOM 898 C CA . LEU A 1 128 ? 3.557 -5.682 0.141 1.00 96.38 128 LEU A CA 1
ATOM 899 C C . LEU A 1 128 ? 3.067 -6.296 -1.173 1.00 96.38 128 LEU A C 1
ATOM 901 O O . LEU A 1 128 ? 3.851 -6.436 -2.108 1.00 96.38 128 LEU A O 1
ATOM 905 N N . ILE A 1 129 ? 1.778 -6.627 -1.273 1.00 95.44 129 ILE A N 1
ATOM 906 C CA . ILE A 1 129 ? 1.188 -7.166 -2.506 1.00 95.44 129 ILE A CA 1
ATOM 907 C C . ILE A 1 129 ? 1.339 -6.168 -3.654 1.00 95.44 129 ILE A C 1
ATOM 909 O O . ILE A 1 129 ? 1.655 -6.577 -4.769 1.00 95.44 129 ILE A O 1
ATOM 913 N N . ASN A 1 130 ? 1.170 -4.868 -3.401 1.00 95.44 130 ASN A N 1
ATOM 914 C CA . ASN A 1 130 ? 1.347 -3.867 -4.444 1.00 95.44 130 ASN A CA 1
ATOM 915 C C . ASN A 1 130 ? 2.805 -3.749 -4.904 1.00 95.44 130 ASN A C 1
ATOM 917 O O . ASN A 1 130 ? 3.055 -3.691 -6.104 1.00 95.44 130 ASN A O 1
ATOM 921 N N . VAL A 1 131 ? 3.769 -3.788 -3.978 1.00 96.69 131 VAL A N 1
ATOM 922 C CA . VAL A 1 131 ? 5.200 -3.838 -4.324 1.00 96.69 131 VAL A CA 1
ATOM 923 C C . VAL A 1 131 ? 5.503 -5.066 -5.187 1.00 96.69 131 VAL A C 1
ATOM 925 O O . VAL A 1 131 ? 6.133 -4.939 -6.234 1.00 96.69 131 VAL A O 1
ATOM 928 N N . LEU A 1 132 ? 4.998 -6.244 -4.809 1.00 95.62 132 LEU A N 1
ATOM 929 C CA . LEU A 1 132 ? 5.154 -7.469 -5.600 1.00 95.62 132 LEU A CA 1
ATOM 930 C C . LEU A 1 132 ? 4.496 -7.358 -6.978 1.00 95.62 132 LEU A C 1
ATOM 932 O O . LEU A 1 132 ? 5.073 -7.813 -7.960 1.00 95.62 132 LEU A O 1
ATOM 936 N N . ARG A 1 133 ? 3.320 -6.729 -7.071 1.00 95.00 133 ARG A N 1
ATOM 937 C CA . ARG A 1 133 ? 2.626 -6.474 -8.339 1.00 95.00 133 ARG A CA 1
ATOM 938 C C . ARG A 1 133 ? 3.464 -5.587 -9.259 1.00 95.00 133 ARG A C 1
ATOM 940 O O . ARG A 1 133 ? 3.663 -5.948 -10.412 1.00 95.00 133 ARG A O 1
ATOM 947 N N . VAL A 1 134 ? 3.978 -4.461 -8.762 1.00 95.38 134 VAL A N 1
ATOM 948 C CA . VAL A 1 134 ? 4.813 -3.531 -9.548 1.00 95.38 134 VAL A CA 1
ATOM 949 C C . VAL A 1 134 ? 6.103 -4.208 -10.013 1.00 95.38 134 VAL A C 1
ATOM 951 O O . VAL A 1 134 ? 6.471 -4.090 -11.179 1.00 95.38 134 VAL A O 1
ATOM 954 N N . VAL A 1 135 ? 6.765 -4.960 -9.132 1.00 96.75 135 VAL A N 1
ATOM 955 C CA . VAL A 1 135 ? 7.965 -5.735 -9.482 1.00 96.75 135 VAL A CA 1
ATOM 956 C C . VAL A 1 135 ? 7.646 -6.836 -10.493 1.00 96.75 135 VAL A C 1
ATOM 958 O O . VAL A 1 135 ? 8.404 -7.026 -11.436 1.00 96.75 135 VAL A O 1
ATOM 961 N N . GLY A 1 136 ? 6.517 -7.528 -10.340 1.00 95.50 136 GLY A N 1
ATOM 962 C CA . GLY A 1 136 ? 6.059 -8.544 -11.284 1.00 95.50 136 GLY A CA 1
ATOM 963 C C . GLY A 1 136 ? 5.806 -7.978 -12.680 1.00 95.50 136 GLY A C 1
ATOM 964 O O . GLY A 1 136 ? 6.222 -8.593 -13.656 1.00 95.50 136 GLY A O 1
ATOM 965 N N . ILE A 1 137 ? 5.204 -6.785 -12.774 1.00 94.94 137 ILE A N 1
ATOM 966 C CA . ILE A 1 137 ? 5.051 -6.059 -14.044 1.00 94.94 137 ILE A CA 1
ATOM 967 C C . ILE A 1 137 ? 6.428 -5.761 -14.637 1.00 94.94 137 ILE A C 1
ATOM 969 O O . ILE A 1 137 ? 6.676 -6.114 -15.780 1.00 94.94 137 ILE A O 1
ATOM 973 N N . ALA A 1 138 ? 7.351 -5.195 -13.855 1.00 95.69 138 ALA A N 1
ATOM 974 C CA . ALA A 1 138 ? 8.693 -4.879 -14.339 1.00 95.69 138 ALA A CA 1
ATOM 975 C C . ALA A 1 138 ? 9.447 -6.112 -14.860 1.00 95.69 138 ALA A C 1
ATOM 977 O O . ALA A 1 138 ? 10.029 -6.064 -15.938 1.00 95.69 138 ALA A O 1
ATOM 978 N N . LEU A 1 139 ? 9.404 -7.229 -14.129 1.00 96.38 139 LEU A N 1
ATOM 979 C CA . LEU A 1 139 ? 10.034 -8.484 -14.547 1.00 96.38 139 LEU A CA 1
ATOM 980 C C . LEU A 1 139 ? 9.389 -9.060 -15.810 1.00 96.38 139 LEU A C 1
ATOM 982 O O . LEU A 1 139 ? 10.103 -9.541 -16.687 1.00 96.38 139 LEU A O 1
ATOM 986 N N . ALA A 1 140 ? 8.061 -9.000 -15.919 1.00 95.12 140 ALA A N 1
ATOM 987 C CA . ALA A 1 140 ? 7.351 -9.420 -17.120 1.00 95.12 140 ALA A CA 1
ATOM 988 C C . ALA A 1 140 ? 7.757 -8.571 -18.331 1.00 95.12 140 ALA A C 1
ATOM 990 O O . ALA A 1 140 ? 8.035 -9.122 -19.390 1.00 95.12 140 ALA A O 1
ATOM 991 N N . THR A 1 141 ? 7.873 -7.257 -18.147 1.00 94.88 141 THR A N 1
ATOM 992 C CA . THR A 1 141 ? 8.308 -6.321 -19.186 1.00 94.88 141 THR A CA 1
ATOM 993 C C . THR A 1 141 ? 9.766 -6.535 -19.597 1.00 94.88 141 THR A C 1
ATOM 995 O O . THR A 1 141 ? 10.078 -6.484 -20.775 1.00 94.88 141 THR A O 1
ATOM 998 N N . ILE A 1 142 ? 10.666 -6.858 -18.664 1.00 94.75 142 ILE A N 1
ATOM 999 C CA . ILE A 1 142 ? 12.057 -7.214 -19.000 1.00 94.75 142 ILE A CA 1
ATOM 1000 C C . ILE A 1 142 ? 12.113 -8.531 -19.794 1.00 94.75 142 ILE A C 1
ATOM 1002 O O . ILE A 1 142 ? 12.940 -8.689 -20.689 1.00 94.75 142 ILE A O 1
ATOM 1006 N N . ARG A 1 143 ? 11.260 -9.507 -19.451 1.00 94.38 143 ARG A N 1
ATOM 1007 C CA . ARG A 1 143 ? 11.326 -10.872 -19.997 1.00 94.38 143 ARG A CA 1
ATOM 1008 C C . ARG A 1 143 ? 10.600 -11.043 -21.330 1.00 94.38 143 ARG A C 1
ATOM 1010 O O . ARG A 1 143 ? 11.025 -11.871 -22.134 1.00 94.38 143 ARG A O 1
ATOM 1017 N N . TRP A 1 144 ? 9.496 -10.331 -21.512 1.00 94.00 144 TRP A N 1
ATOM 1018 C CA . TRP A 1 144 ? 8.570 -10.475 -22.638 1.00 94.00 144 TRP A CA 1
ATOM 1019 C C . TRP A 1 144 ? 8.260 -9.139 -23.316 1.00 94.00 144 TRP A C 1
ATOM 1021 O O . TRP A 1 144 ? 7.247 -9.041 -24.001 1.00 94.00 144 TRP A O 1
ATOM 1031 N N . ASP A 1 145 ? 9.119 -8.139 -23.111 1.00 92.56 145 ASP A N 1
ATOM 1032 C CA . ASP A 1 145 ? 8.997 -6.793 -23.672 1.00 92.56 145 ASP A CA 1
ATOM 1033 C C . ASP A 1 145 ? 7.701 -6.057 -23.250 1.00 92.56 145 ASP A C 1
ATOM 1035 O O . ASP A 1 145 ? 6.950 -6.505 -22.373 1.00 92.56 145 ASP A O 1
ATOM 1039 N N . VAL A 1 146 ? 7.448 -4.871 -23.802 1.00 89.38 146 VAL A N 1
ATOM 1040 C CA . VAL A 1 146 ? 6.232 -4.086 -23.553 1.00 89.38 146 VAL A CA 1
ATOM 1041 C C . VAL A 1 146 ? 5.002 -4.842 -24.063 1.00 89.38 146 VAL A C 1
ATOM 1043 O O . VAL A 1 146 ? 4.061 -5.055 -23.299 1.00 89.38 146 VAL A O 1
ATOM 1046 N N . ASP A 1 147 ? 5.042 -5.334 -25.299 1.00 90.12 147 ASP A N 1
ATOM 1047 C CA . ASP A 1 147 ? 3.996 -6.180 -25.879 1.00 90.12 147 ASP A CA 1
ATOM 1048 C C . ASP A 1 147 ? 4.571 -7.585 -26.154 1.00 90.12 147 ASP A C 1
ATOM 1050 O O . ASP A 1 147 ? 5.463 -7.717 -26.996 1.00 90.12 147 ASP A O 1
ATOM 1054 N N . PRO A 1 148 ? 4.118 -8.649 -25.458 1.00 88.56 148 PRO A N 1
ATOM 1055 C CA . PRO A 1 148 ? 2.936 -8.703 -24.589 1.00 88.56 148 PRO A CA 1
ATOM 1056 C C . PRO A 1 148 ? 3.220 -8.528 -23.086 1.00 88.56 148 PRO A C 1
ATOM 1058 O O . PRO A 1 148 ? 2.290 -8.603 -22.279 1.00 88.56 148 PRO A O 1
ATOM 1061 N N . GLY A 1 149 ? 4.482 -8.400 -22.664 1.00 90.88 149 GLY A N 1
ATOM 1062 C CA . GLY A 1 149 ? 4.876 -8.557 -21.259 1.00 90.88 149 GLY A CA 1
ATOM 1063 C C . GLY A 1 149 ? 4.257 -7.540 -20.302 1.00 90.88 149 GLY A C 1
ATOM 1064 O O . GLY A 1 149 ? 3.688 -7.932 -19.276 1.00 90.88 149 GLY A O 1
ATOM 1065 N N . TYR A 1 150 ? 4.346 -6.247 -20.625 1.00 90.56 150 TYR A N 1
ATOM 1066 C CA . TYR A 1 150 ? 3.720 -5.189 -19.829 1.00 90.56 150 TYR A CA 1
ATOM 1067 C C . TYR A 1 150 ? 2.197 -5.332 -19.831 1.00 90.56 150 TYR A C 1
ATOM 1069 O O . TYR A 1 150 ? 1.602 -5.376 -18.753 1.00 90.56 150 TYR A O 1
ATOM 1077 N N . ASP A 1 151 ? 1.579 -5.471 -21.003 1.00 89.88 151 ASP A N 1
ATOM 1078 C CA . ASP A 1 151 ? 0.118 -5.491 -21.140 1.00 89.88 151 ASP A CA 1
ATOM 1079 C C . ASP A 1 151 ? -0.508 -6.682 -20.404 1.00 89.88 151 ASP A C 1
ATOM 1081 O O . ASP A 1 151 ? -1.420 -6.519 -19.586 1.00 89.88 151 ASP A O 1
ATOM 1085 N N . ALA A 1 152 ? 0.047 -7.884 -20.578 1.00 90.94 152 ALA A N 1
ATOM 1086 C CA . ALA A 1 152 ? -0.448 -9.081 -19.906 1.00 90.94 152 ALA A CA 1
ATOM 1087 C C . ALA A 1 152 ? -0.321 -8.986 -18.376 1.00 90.94 152 ALA A C 1
ATOM 1089 O O . ALA A 1 152 ? -1.255 -9.327 -17.636 1.00 90.94 152 ALA A O 1
ATOM 1090 N N . ALA A 1 153 ? 0.825 -8.517 -17.876 1.00 91.75 153 ALA A N 1
ATOM 1091 C CA . ALA A 1 153 ? 1.062 -8.408 -16.441 1.00 91.75 153 ALA A CA 1
ATOM 1092 C C . ALA A 1 153 ? 0.268 -7.263 -15.804 1.00 91.75 153 ALA A C 1
ATOM 1094 O O . ALA A 1 153 ? -0.215 -7.403 -14.677 1.00 91.75 153 ALA A O 1
ATOM 1095 N N . HIS A 1 154 ? 0.118 -6.139 -16.500 1.00 89.69 154 HIS A N 1
ATOM 1096 C CA . HIS A 1 154 ? -0.541 -4.949 -15.983 1.00 89.69 154 HIS A CA 1
ATOM 1097 C C . HIS A 1 154 ? -2.067 -5.076 -16.006 1.00 89.69 154 HIS A C 1
ATOM 1099 O O . HIS A 1 154 ? -2.701 -4.832 -14.971 1.00 89.69 154 HIS A O 1
ATOM 1105 N N . GLU A 1 155 ? -2.647 -5.498 -17.133 1.00 87.25 155 GLU A N 1
ATOM 1106 C CA . GLU A 1 155 ? -4.099 -5.592 -17.306 1.00 87.25 155 GLU A CA 1
ATOM 1107 C C . GLU A 1 155 ? -4.666 -6.824 -16.609 1.00 87.25 155 GLU A C 1
ATOM 1109 O O . GLU A 1 155 ? -5.521 -6.714 -15.727 1.00 87.25 155 GLU A O 1
ATOM 1114 N N . TRP A 1 156 ? -4.166 -8.008 -16.957 1.00 83.50 156 TRP A N 1
ATOM 1115 C CA . TRP A 1 156 ? -4.736 -9.263 -16.474 1.00 83.50 156 TRP A CA 1
ATOM 1116 C C . TRP A 1 156 ? -4.161 -9.633 -15.115 1.00 83.50 156 TRP A C 1
ATOM 1118 O O . TRP A 1 156 ? -4.899 -9.737 -14.130 1.00 83.50 156 TRP A O 1
ATOM 1128 N N . GLY A 1 157 ? -2.835 -9.776 -15.036 1.00 83.69 157 GLY A N 1
ATOM 1129 C CA . GLY A 1 157 ? -2.149 -10.151 -13.798 1.00 83.69 157 GLY A CA 1
ATOM 1130 C C . GLY A 1 157 ? -2.461 -9.177 -12.664 1.00 83.69 157 GLY A C 1
ATOM 1131 O O . GLY A 1 157 ? -2.887 -9.573 -11.576 1.00 83.69 157 GLY A O 1
ATOM 1132 N N . GLY A 1 158 ? -2.336 -7.883 -12.945 1.00 83.56 158 GLY A N 1
ATOM 1133 C CA . GLY A 1 158 ? -2.556 -6.820 -11.983 1.00 83.56 158 GLY A CA 1
ATOM 1134 C C . GLY A 1 158 ? -3.990 -6.755 -11.456 1.00 83.56 158 GLY A C 1
ATOM 1135 O O . GLY A 1 158 ? -4.169 -6.507 -10.259 1.00 83.56 158 GLY A O 1
ATOM 1136 N N . THR A 1 159 ? -4.991 -7.004 -12.303 1.00 85.38 159 THR A N 1
ATOM 1137 C CA . THR A 1 159 ? -6.407 -6.982 -11.905 1.00 85.38 159 THR A CA 1
ATOM 1138 C C . THR A 1 159 ? -6.746 -8.178 -11.022 1.00 85.38 159 THR A C 1
ATOM 1140 O O . THR A 1 159 ? -7.252 -7.994 -9.911 1.00 85.38 159 THR A O 1
ATOM 1143 N N . TYR A 1 160 ? -6.407 -9.399 -11.451 1.00 88.50 160 TYR A N 1
ATOM 1144 C CA . TYR A 1 160 ? -6.718 -10.607 -10.682 1.00 88.50 160 TYR A CA 1
ATOM 1145 C C . TYR A 1 160 ? -6.006 -10.629 -9.328 1.00 88.50 160 TYR A C 1
ATOM 1147 O O . TYR A 1 160 ? -6.639 -10.922 -8.311 1.00 88.50 160 TYR A O 1
ATOM 1155 N N . VAL A 1 161 ? -4.721 -10.256 -9.287 1.00 89.31 161 VAL A N 1
ATOM 1156 C CA . VAL A 1 161 ? -3.952 -10.186 -8.034 1.00 89.31 161 VAL A CA 1
ATOM 1157 C C . VAL A 1 161 ? -4.612 -9.222 -7.052 1.00 89.31 161 VAL A C 1
ATOM 1159 O O . VAL A 1 161 ? -4.813 -9.578 -5.892 1.00 89.31 161 VAL A O 1
ATOM 1162 N N . THR A 1 162 ? -5.019 -8.037 -7.510 1.00 88.69 162 THR A N 1
ATOM 1163 C CA . THR A 1 162 ? -5.662 -7.033 -6.649 1.00 88.69 162 THR A CA 1
ATOM 1164 C C . THR A 1 162 ? -7.027 -7.499 -6.140 1.00 88.69 162 THR A C 1
ATOM 1166 O O . THR A 1 162 ? -7.323 -7.341 -4.956 1.00 88.69 162 THR A O 1
ATOM 1169 N N . MET A 1 163 ? -7.852 -8.119 -6.990 1.00 90.06 163 MET A N 1
ATOM 1170 C CA . MET A 1 163 ? -9.171 -8.635 -6.595 1.00 90.06 163 MET A CA 1
ATOM 1171 C C . MET A 1 163 ? -9.074 -9.754 -5.552 1.00 90.06 163 MET A C 1
ATOM 1173 O O . MET A 1 163 ? -9.800 -9.752 -4.550 1.00 90.06 163 MET A O 1
ATOM 1177 N N . ILE A 1 164 ? -8.154 -10.699 -5.760 1.00 91.81 164 ILE A N 1
ATOM 1178 C CA . ILE A 1 164 ? -7.907 -11.794 -4.817 1.00 91.81 164 ILE A CA 1
ATOM 1179 C C . ILE A 1 164 ? -7.361 -11.228 -3.505 1.00 91.81 164 ILE A C 1
ATOM 1181 O O . ILE A 1 164 ? -7.881 -11.554 -2.438 1.00 91.81 164 ILE A O 1
ATOM 1185 N N . ALA A 1 165 ? -6.376 -10.329 -3.570 1.00 91.38 165 ALA A N 1
ATOM 1186 C CA . ALA A 1 165 ? -5.806 -9.672 -2.398 1.00 91.38 165 ALA A CA 1
ATOM 1187 C C . ALA A 1 165 ? -6.860 -8.908 -1.588 1.00 91.38 165 ALA A C 1
ATOM 1189 O O . ALA A 1 165 ? -6.901 -9.041 -0.366 1.00 91.38 165 ALA A O 1
ATOM 1190 N N . ALA A 1 166 ? -7.758 -8.174 -2.252 1.00 90.25 166 ALA A N 1
ATOM 1191 C CA . ALA A 1 166 ? -8.862 -7.459 -1.609 1.00 90.25 166 ALA A CA 1
ATOM 1192 C C . ALA A 1 166 ? -9.798 -8.409 -0.874 1.00 90.25 166 ALA A C 1
ATOM 1194 O O . ALA A 1 166 ? -10.128 -8.182 0.291 1.00 90.25 166 ALA A O 1
ATOM 1195 N N . SER A 1 167 ? -10.165 -9.506 -1.529 1.00 93.56 167 SER A N 1
ATOM 1196 C CA . SER A 1 167 ? -11.035 -10.527 -0.952 1.00 93.56 167 SER A CA 1
ATOM 1197 C C . SER A 1 167 ? -10.386 -11.187 0.268 1.00 93.56 167 SER A C 1
ATOM 1199 O O . SER A 1 167 ? -11.000 -11.280 1.332 1.00 93.56 167 SER A O 1
ATOM 1201 N N . VAL A 1 168 ? -9.116 -11.585 0.151 1.00 94.06 168 VAL A N 1
ATOM 1202 C CA . VAL A 1 168 ? -8.351 -12.202 1.243 1.00 94.06 168 VAL A CA 1
ATOM 1203 C C . VAL A 1 168 ? -8.178 -11.231 2.406 1.00 94.06 168 VAL A C 1
ATOM 1205 O O . VAL A 1 168 ? -8.413 -11.612 3.551 1.00 94.06 168 VAL A O 1
ATOM 1208 N N . ALA A 1 169 ? -7.828 -9.974 2.140 1.00 92.94 169 ALA A N 1
ATOM 1209 C CA . ALA A 1 169 ? -7.654 -8.966 3.177 1.00 92.94 169 ALA A CA 1
ATOM 1210 C C . ALA A 1 169 ? -8.965 -8.642 3.892 1.00 92.94 169 ALA A C 1
ATOM 1212 O O . ALA A 1 169 ? -8.967 -8.530 5.114 1.00 92.94 169 ALA A O 1
ATOM 1213 N N . ALA A 1 170 ? -10.083 -8.541 3.168 1.00 92.94 170 ALA A N 1
ATOM 1214 C CA . ALA A 1 170 ? -11.394 -8.329 3.770 1.00 92.94 170 ALA A CA 1
ATOM 1215 C C . ALA A 1 170 ? -11.758 -9.490 4.707 1.00 92.94 170 ALA A C 1
ATOM 1217 O O . ALA A 1 170 ? -12.136 -9.274 5.860 1.00 92.94 170 ALA A O 1
ATOM 1218 N N . VAL A 1 171 ? -11.571 -10.735 4.255 1.00 94.81 171 VAL A N 1
ATOM 1219 C CA . VAL A 1 171 ? -11.800 -11.926 5.086 1.00 94.81 171 VAL A CA 1
ATOM 1220 C C . VAL A 1 171 ? -10.867 -11.940 6.297 1.00 94.81 171 VAL A C 1
ATOM 1222 O O . VAL A 1 171 ? -11.331 -12.170 7.417 1.00 94.81 171 VAL A O 1
ATOM 1225 N N . ALA A 1 172 ? -9.575 -11.667 6.105 1.00 93.94 172 ALA A N 1
ATOM 1226 C CA . ALA A 1 172 ? -8.590 -11.605 7.179 1.00 93.94 172 ALA A CA 1
ATOM 1227 C C . ALA A 1 172 ? -8.962 -10.532 8.208 1.00 93.94 172 ALA A C 1
ATOM 1229 O O . ALA A 1 172 ? -8.988 -10.819 9.405 1.00 93.94 172 ALA A O 1
ATOM 1230 N N . TYR A 1 173 ? -9.344 -9.337 7.755 1.00 95.56 173 TYR A N 1
ATOM 1231 C CA . TYR A 1 173 ? -9.778 -8.243 8.614 1.00 95.56 173 TYR A CA 1
ATOM 1232 C C . TYR A 1 173 ? -10.953 -8.665 9.490 1.00 95.56 173 TYR A C 1
ATOM 1234 O O . TYR A 1 173 ? -10.881 -8.569 10.714 1.00 95.56 173 TYR A O 1
ATOM 1242 N N . LEU A 1 174 ? -12.015 -9.197 8.877 1.00 94.75 174 LEU A N 1
ATOM 1243 C CA . LEU A 1 174 ? -13.221 -9.617 9.588 1.00 94.75 174 LEU A CA 1
ATOM 1244 C C . LEU A 1 174 ? -12.917 -10.714 10.618 1.00 94.75 174 LEU A C 1
ATOM 1246 O O . LEU A 1 174 ? -13.377 -10.650 11.763 1.00 94.75 174 LEU A O 1
ATOM 1250 N N . ARG A 1 175 ? -12.091 -11.697 10.240 1.00 94.44 175 ARG A N 1
ATOM 1251 C CA . ARG A 1 175 ? -11.672 -12.800 11.115 1.00 94.44 175 ARG A CA 1
ATOM 1252 C C . ARG A 1 175 ? -10.836 -12.313 12.299 1.00 94.44 175 ARG A C 1
ATOM 1254 O O . ARG A 1 175 ? -11.121 -12.697 13.438 1.00 94.44 175 ARG A O 1
ATOM 1261 N N . ILE A 1 176 ? -9.840 -11.462 12.055 1.00 94.50 176 ILE A N 1
ATOM 1262 C CA . ILE A 1 176 ? -8.942 -10.939 13.094 1.00 94.50 176 ILE A CA 1
ATOM 1263 C C . ILE A 1 176 ? -9.719 -10.012 14.031 1.00 94.50 176 ILE A C 1
ATOM 1265 O O . ILE A 1 176 ? -9.701 -10.232 15.245 1.00 94.50 176 ILE A O 1
ATOM 1269 N N . ALA A 1 177 ? -10.486 -9.063 13.484 1.00 93.19 177 ALA A N 1
ATOM 1270 C CA . ALA A 1 177 ? -11.320 -8.132 14.246 1.00 93.19 177 ALA A CA 1
ATOM 1271 C C . ALA A 1 177 ? -12.369 -8.853 15.112 1.00 93.19 177 ALA A C 1
ATOM 1273 O O . ALA A 1 177 ? -12.758 -8.351 16.167 1.00 93.19 177 ALA A O 1
ATOM 1274 N N . GLY A 1 178 ? -12.751 -10.075 14.728 1.00 89.81 178 GLY A N 1
ATOM 1275 C CA . GLY A 1 178 ? -13.588 -10.958 15.534 1.00 89.81 178 GLY A CA 1
ATOM 1276 C C . GLY A 1 178 ? -15.065 -10.919 15.180 1.00 89.81 178 GLY A C 1
ATOM 1277 O O . GLY A 1 178 ? -15.887 -11.307 16.008 1.00 89.81 178 GLY A O 1
ATOM 1278 N N . PHE A 1 179 ? -15.402 -10.513 13.956 1.00 82.88 179 PHE A N 1
ATOM 1279 C CA . PHE A 1 179 ? -16.741 -10.685 13.408 1.00 82.88 179 PHE A CA 1
ATOM 1280 C C . PHE A 1 179 ? -16.990 -12.185 13.199 1.00 82.88 179 PHE A C 1
ATOM 1282 O O . PHE A 1 179 ? -16.546 -12.790 12.220 1.00 82.88 179 PHE A O 1
ATOM 1289 N N . ARG A 1 180 ? -17.638 -12.830 14.173 1.00 79.25 180 ARG A N 1
ATOM 1290 C CA . ARG A 1 180 ? -18.112 -14.210 14.038 1.00 79.25 180 ARG A CA 1
ATOM 1291 C C . ARG A 1 180 ? -19.451 -14.195 13.307 1.00 79.25 180 ARG A C 1
ATOM 1293 O O . ARG A 1 180 ? -20.325 -13.412 13.653 1.00 79.25 180 ARG A O 1
ATOM 1300 N N . ARG A 1 181 ? -19.611 -15.093 12.331 1.00 62.62 181 ARG A N 1
ATOM 1301 C CA . ARG A 1 181 ? -20.927 -15.449 11.788 1.00 62.62 181 ARG A CA 1
ATOM 1302 C C . ARG A 1 181 ? -21.732 -16.058 12.936 1.00 62.62 181 ARG A C 1
ATOM 1304 O O . ARG A 1 181 ? -21.318 -17.093 13.464 1.00 62.62 181 ARG A O 1
ATOM 1311 N N . GLU A 1 182 ? -22.820 -15.415 13.344 1.00 58.28 182 GLU A N 1
ATOM 1312 C CA . GLU A 1 182 ? -23.836 -16.085 14.152 1.00 58.28 182 GLU A CA 1
ATOM 1313 C C . GLU A 1 182 ? -24.321 -17.283 13.329 1.00 58.28 182 GLU A C 1
ATOM 1315 O O . GLU A 1 182 ? -24.730 -17.134 12.176 1.00 58.28 182 GLU A O 1
ATOM 1320 N N . ARG A 1 183 ? -24.121 -18.493 13.860 1.00 53.59 183 ARG A N 1
ATOM 1321 C CA . ARG A 1 183 ? -24.686 -19.703 13.266 1.00 53.59 183 ARG A CA 1
ATOM 1322 C C . ARG A 1 183 ? -26.178 -19.651 13.585 1.00 53.59 183 ARG A C 1
ATOM 1324 O O . ARG A 1 183 ? -26.534 -19.896 14.735 1.00 53.59 183 ARG A O 1
ATOM 1331 N N . GLY A 1 184 ? -26.977 -19.216 12.613 1.00 41.44 184 GLY A N 1
ATOM 1332 C CA . GLY A 1 184 ? -28.418 -19.466 12.600 1.00 41.44 184 GLY A CA 1
ATOM 1333 C C . GLY A 1 184 ? -28.702 -20.948 12.428 1.00 41.44 184 GLY A C 1
ATOM 1334 O O . GLY A 1 184 ? -27.847 -21.629 11.809 1.00 41.44 184 GLY A O 1
#

Organism: NCBI:txid1517589